Protein AF-A0A949YDV2-F1 (afdb_monomer_lite)

Foldseek 3Di:
DDDDDPPVPPPPPPPDDDDDDDDDDDDPVVVVVVVVVVVVVVVVVVVVLVVPPDVPPDDQFAWDQQVLVLVVLVVADCNPPQWAKEKAAQCQPVVLDHDAFFQRIWMWIGGHSITGIFGWDQHFHLQCQQVPPDPQAFWGFDFFKFKWFFDDDPNHHTWTWGDAWTKTFGHHNVRDGDDIDTGHDGAIEAAAAADGGSHPVGSRHIYTYDNPGGVDPNRCSRPVVSVVSCVVVVHGIHIYGYDRNVVSDDPPDPPPDD

Secondary structure (DSSP, 8-state):
--PPPTTTTSSSSSS------------HHHHHHHHHHHHHHHHHHHHHHHT---TTS--SSEEE--HHHHHHTTTSTTTT-SEEEEEEETTTSGGG---TTB--EEEEEEETTEEEEEEEESSPPHHHHHS-SSTT-EEEEPSEEEEEEEEEETTTEEEEEE-SPEEEEEE-TTS-EEEEEEE-----EEE--SSSB-GGG-SS-EEE--TT-TT-HHHHHHHHHHHHHHHHTT---EEEEEEEGGGTS-SS-SSS--

Radius of gyration: 21.0 Å; chains: 1; bounding box: 66×51×53 Å

Sequence (258 aa):
MNAKTLNDIRISLIYSFGSALLQLIAPQQKLKTFLDQKTETAMSIFEDWFRLIDPALPGPGMKVDSTIYLSLWSGQRGEKEHVKCIGIRGELAPDHVPILGIYDDVLILMIGDVCTEWKGSTNPGKLYIDHPTNPKGCAQLIEGVHMFKPGIHGGQFPAFVQAEDFPVNRLNEKGQTISHEVGQFGIHLHSGGPGEDVNQYSAGCQIVWSPEGYFGATWHRFFDPASKAMQDNNQSILPYMLVDATNLLPSQALRMEQ

Structure (mmCIF, N/CA/C/O backbone):
data_AF-A0A949YDV2-F1
#
_entry.id   AF-A0A949YDV2-F1
#
loop_
_atom_site.group_PDB
_atom_site.id
_atom_site.type_symbol
_atom_site.label_atom_id
_atom_site.label_alt_id
_atom_site.label_comp_id
_atom_site.label_asym_id
_atom_site.label_entity_id
_atom_site.label_seq_id
_atom_site.pdbx_PDB_ins_code
_atom_site.Cartn_x
_atom_site.Cartn_y
_atom_site.Cartn_z
_atom_site.occupancy
_atom_site.B_iso_or_equiv
_atom_site.auth_seq_id
_atom_site.auth_comp_id
_atom_site.auth_asym_id
_atom_site.auth_atom_id
_atom_site.pdbx_PDB_model_num
ATOM 1 N N . MET A 1 1 ? -4.180 -34.484 -32.462 1.00 38.34 1 MET A N 1
ATOM 2 C CA . MET A 1 1 ? -4.435 -34.338 -31.014 1.00 38.34 1 MET A CA 1
ATOM 3 C C . MET A 1 1 ? -3.480 -33.295 -30.468 1.00 38.34 1 MET A C 1
ATOM 5 O O . MET A 1 1 ? -2.283 -33.523 -30.525 1.00 38.34 1 MET A O 1
ATOM 9 N N . ASN A 1 2 ? -3.997 -32.147 -30.035 1.00 29.98 2 ASN A N 1
ATOM 10 C CA . ASN A 1 2 ? -3.565 -31.457 -28.817 1.00 29.98 2 ASN A CA 1
ATOM 11 C C . ASN A 1 2 ? -4.516 -30.282 -28.573 1.00 29.98 2 ASN A C 1
ATOM 13 O O . ASN A 1 2 ? -4.726 -29.448 -29.453 1.00 29.98 2 ASN A O 1
ATOM 17 N N . ALA A 1 3 ? -5.156 -30.303 -27.407 1.00 31.80 3 ALA A N 1
ATOM 18 C CA . ALA A 1 3 ? -6.178 -29.362 -26.987 1.00 31.80 3 ALA A CA 1
ATOM 19 C C . ALA A 1 3 ? -5.533 -28.032 -26.577 1.00 31.80 3 ALA A C 1
ATOM 21 O O . ALA A 1 3 ? -4.723 -27.995 -25.656 1.00 31.80 3 ALA A O 1
ATOM 22 N N . LYS A 1 4 ? -5.916 -26.942 -27.248 1.00 35.94 4 LYS A N 1
ATOM 23 C CA . LYS A 1 4 ? -5.806 -25.592 -26.689 1.00 35.94 4 LYS A CA 1
ATOM 24 C C . LYS A 1 4 ? -7.060 -25.341 -25.855 1.00 35.94 4 LYS A C 1
ATOM 26 O O . LYS A 1 4 ? -8.176 -25.557 -26.324 1.00 35.94 4 LYS A O 1
ATOM 31 N N . THR A 1 5 ? -6.860 -24.976 -24.600 1.00 40.16 5 THR A N 1
ATOM 32 C CA . THR A 1 5 ? -7.888 -24.783 -23.576 1.00 40.16 5 THR A CA 1
ATOM 33 C C . THR A 1 5 ? -8.749 -23.545 -23.846 1.00 40.16 5 THR A C 1
ATOM 35 O O . THR A 1 5 ? -8.250 -22.492 -24.225 1.00 40.16 5 THR A O 1
ATOM 38 N N . LEU A 1 6 ? -10.055 -23.677 -23.600 1.00 36.53 6 LEU A N 1
ATOM 39 C CA . LEU A 1 6 ? -11.153 -22.720 -23.836 1.00 36.53 6 LEU A CA 1
ATOM 40 C C . LEU A 1 6 ? -11.043 -21.336 -23.151 1.00 36.53 6 LEU A C 1
ATOM 42 O O . LEU A 1 6 ? -11.947 -20.516 -23.314 1.00 36.53 6 LEU A O 1
ATOM 46 N N . ASN A 1 7 ? -9.961 -21.042 -22.426 1.00 37.81 7 ASN A N 1
ATOM 47 C CA . ASN A 1 7 ? -9.761 -19.745 -21.769 1.00 37.81 7 ASN A CA 1
ATOM 48 C C . ASN A 1 7 ? -9.206 -18.655 -22.701 1.00 37.81 7 ASN A C 1
ATOM 50 O O . ASN A 1 7 ? -9.464 -17.478 -22.462 1.00 37.81 7 ASN A O 1
ATOM 54 N N . ASP A 1 8 ? -8.562 -19.019 -23.813 1.00 39.56 8 ASP A N 1
ATOM 55 C CA . ASP A 1 8 ? -7.929 -18.040 -24.715 1.00 39.56 8 ASP A CA 1
ATOM 56 C C . ASP A 1 8 ? -8.923 -17.301 -25.634 1.00 39.56 8 ASP A C 1
ATOM 58 O O . ASP A 1 8 ? -8.561 -16.345 -26.315 1.00 39.56 8 ASP A O 1
ATOM 62 N N . ILE A 1 9 ? -10.200 -17.702 -25.653 1.00 37.91 9 ILE A N 1
ATOM 63 C CA . ILE A 1 9 ? -11.220 -17.134 -26.557 1.00 37.91 9 ILE A CA 1
ATOM 64 C C . ILE A 1 9 ? -12.057 -16.029 -25.877 1.00 37.91 9 ILE A C 1
ATOM 66 O O . ILE A 1 9 ? -12.758 -15.277 -26.552 1.00 37.91 9 ILE A O 1
ATOM 70 N N . ARG A 1 10 ? -11.965 -15.847 -24.551 1.00 36.56 10 ARG A N 1
ATOM 71 C CA . ARG A 1 10 ? -12.808 -14.872 -23.826 1.00 36.56 10 ARG A CA 1
ATOM 72 C C . ARG A 1 10 ? -12.230 -13.461 -23.692 1.00 36.56 10 ARG A C 1
ATOM 74 O O . ARG A 1 10 ? -12.988 -12.549 -23.383 1.00 36.56 10 ARG A O 1
ATOM 81 N N . ILE A 1 11 ? -10.947 -13.245 -23.977 1.00 35.69 11 ILE A N 1
ATOM 82 C CA . ILE A 1 11 ? -10.308 -11.926 -23.791 1.00 35.69 11 ILE A CA 1
ATOM 83 C C . ILE A 1 11 ? -10.413 -11.024 -25.042 1.00 35.69 11 ILE A C 1
ATOM 85 O O . ILE A 1 11 ? -10.251 -9.812 -24.950 1.00 35.69 11 ILE A O 1
ATOM 89 N N . SER A 1 12 ? -10.811 -11.551 -26.205 1.00 31.36 12 SER A N 1
ATOM 90 C CA . SER A 1 12 ? -10.855 -10.766 -27.454 1.00 31.36 12 SER A CA 1
ATOM 91 C C . SER A 1 12 ? -12.197 -10.074 -27.769 1.00 31.36 12 SER A C 1
ATOM 93 O O . SER A 1 12 ? -12.297 -9.418 -28.804 1.00 31.36 12 SER A O 1
ATOM 95 N N . LEU A 1 13 ? -13.240 -10.198 -26.937 1.00 28.25 13 LEU A N 1
ATOM 96 C CA . LEU A 1 13 ? -14.608 -9.767 -27.298 1.00 28.25 13 LEU A CA 1
ATOM 97 C C . LEU A 1 13 ? -15.172 -8.572 -26.504 1.00 28.25 13 LEU A C 1
ATOM 99 O O . LEU A 1 13 ? -16.308 -8.182 -26.748 1.00 28.25 13 LEU A O 1
ATOM 103 N N . ILE A 1 14 ? -14.398 -7.946 -25.609 1.00 34.91 14 ILE A N 1
ATOM 104 C CA . ILE A 1 14 ? -14.878 -6.833 -24.753 1.00 34.91 14 ILE A CA 1
ATOM 105 C C . ILE A 1 14 ? -14.412 -5.442 -25.255 1.00 34.91 14 ILE A C 1
ATOM 107 O O . ILE A 1 14 ? -14.669 -4.425 -24.623 1.00 34.91 14 ILE A O 1
ATOM 111 N N . TYR A 1 15 ? -13.803 -5.346 -26.444 1.00 31.25 15 TYR A N 1
ATOM 112 C CA . TYR A 1 15 ? -13.340 -4.064 -27.013 1.00 31.25 15 TYR A CA 1
ATOM 113 C C . TYR A 1 15 ? -14.257 -3.417 -28.064 1.00 31.25 15 TYR A C 1
ATOM 115 O O . TYR A 1 15 ? -13.841 -2.488 -28.753 1.00 31.25 15 TYR A O 1
ATOM 123 N N . SER A 1 16 ? -15.524 -3.818 -28.182 1.00 34.75 16 SER A N 1
ATOM 124 C CA . SER A 1 16 ? -16.458 -3.081 -29.044 1.00 34.75 16 SER A CA 1
ATOM 125 C C . SER A 1 16 ? -17.875 -3.055 -28.491 1.00 34.75 16 SER A C 1
ATOM 127 O O . SER A 1 16 ? -18.373 -4.090 -28.061 1.00 34.75 16 SER A O 1
ATOM 129 N N . PHE A 1 17 ? -18.512 -1.889 -28.639 1.00 29.20 17 PHE A N 1
ATOM 130 C CA . PHE A 1 17 ? -19.899 -1.525 -28.316 1.00 29.20 17 PHE A CA 1
ATOM 131 C C . PHE A 1 17 ? -20.142 -1.133 -26.846 1.00 29.20 17 PHE A C 1
ATOM 133 O O . PHE A 1 17 ? -19.984 -1.930 -25.939 1.00 29.20 17 PHE A O 1
ATOM 140 N N . GLY A 1 18 ? -20.572 0.085 -26.523 1.00 25.50 18 GLY A N 1
ATOM 141 C CA . GLY A 1 18 ? -20.963 1.188 -27.385 1.00 25.50 18 GLY A CA 1
ATOM 142 C C . GLY A 1 18 ? -21.477 2.357 -26.553 1.00 25.50 18 GLY A C 1
ATOM 143 O O . GLY A 1 18 ? -22.262 2.192 -25.623 1.00 25.50 18 GLY A O 1
ATOM 144 N N . SER A 1 19 ? -21.050 3.554 -26.931 1.00 37.06 19 SER A N 1
ATOM 145 C CA . SER A 1 19 ? -21.863 4.750 -26.800 1.00 37.06 19 SER A CA 1
ATOM 146 C C . SER A 1 19 ? -23.052 4.628 -27.759 1.00 37.06 19 SER A C 1
ATOM 148 O O . SER A 1 19 ? -22.844 4.502 -28.960 1.00 37.06 19 SER A O 1
ATOM 150 N N . ALA A 1 20 ? -24.287 4.659 -27.250 1.00 29.62 20 ALA A N 1
ATOM 151 C CA . ALA A 1 20 ? -25.423 5.306 -27.914 1.00 29.62 20 ALA A CA 1
ATOM 152 C C . ALA A 1 20 ? -26.732 5.170 -27.117 1.00 29.62 20 ALA A C 1
ATOM 154 O O . ALA A 1 20 ? -27.173 4.080 -26.775 1.00 29.62 20 ALA A O 1
ATOM 155 N N . LEU A 1 21 ? -27.374 6.331 -26.994 1.00 28.42 21 LEU A N 1
ATOM 156 C CA . LEU A 1 21 ? -28.812 6.592 -26.960 1.00 28.42 21 LEU A CA 1
ATOM 157 C C . LEU A 1 21 ? -29.635 6.342 -25.685 1.00 28.42 21 LEU A C 1
ATOM 159 O O . LEU A 1 21 ? -30.083 5.251 -25.349 1.00 28.42 21 LEU A O 1
ATOM 163 N N . LEU A 1 22 ? -29.950 7.491 -25.084 1.00 31.58 22 LEU A N 1
ATOM 164 C CA . LEU A 1 22 ? -31.167 7.808 -24.351 1.00 31.58 22 LEU A CA 1
ATOM 165 C C . LEU A 1 22 ? -32.438 7.612 -25.212 1.00 31.58 22 LEU A C 1
ATOM 167 O O . LEU A 1 22 ? -32.406 7.817 -26.422 1.00 31.58 22 LEU A O 1
ATOM 171 N N . GLN A 1 23 ? -33.557 7.428 -24.498 1.00 31.33 23 GLN A N 1
ATOM 172 C CA . GLN A 1 23 ? -34.978 7.449 -24.897 1.00 31.33 23 GLN A CA 1
ATOM 173 C C . GLN A 1 23 ? -35.609 6.104 -25.287 1.00 31.33 23 GLN A C 1
ATOM 175 O O . GLN A 1 23 ? -35.518 5.668 -26.424 1.00 31.33 23 GLN A O 1
ATOM 180 N N . LEU A 1 24 ? -36.387 5.521 -24.364 1.00 28.50 24 LEU A N 1
ATOM 181 C CA . LEU A 1 24 ? -37.849 5.434 -24.500 1.00 28.50 24 LEU A CA 1
ATOM 182 C C . LEU A 1 24 ? -38.503 4.960 -23.187 1.00 28.50 24 LEU A C 1
ATOM 184 O O . LEU A 1 24 ? -37.923 4.234 -22.386 1.00 28.50 24 LEU A O 1
ATOM 188 N N . ILE A 1 25 ? -39.707 5.475 -22.961 1.00 40.44 25 ILE A N 1
ATOM 189 C CA . ILE A 1 25 ? -40.487 5.482 -21.719 1.00 40.44 25 ILE A CA 1
ATOM 190 C C . ILE A 1 25 ? -40.874 4.052 -21.299 1.00 40.44 25 ILE A C 1
ATOM 192 O O . ILE A 1 25 ? -41.522 3.343 -22.065 1.00 40.44 25 ILE A O 1
ATOM 196 N N . ALA A 1 26 ? -40.552 3.651 -20.063 1.00 30.75 26 ALA A N 1
ATOM 197 C CA . ALA A 1 26 ? -41.078 2.437 -19.432 1.00 30.75 26 ALA A CA 1
ATOM 198 C C . ALA A 1 26 ? -41.700 2.767 -18.055 1.00 30.75 26 ALA A C 1
ATOM 200 O O . ALA A 1 26 ? -41.190 3.650 -17.360 1.00 30.75 26 ALA A O 1
ATOM 201 N N . PRO A 1 27 ? -42.802 2.109 -17.636 1.00 34.34 27 PRO A N 1
ATOM 202 C CA . PRO A 1 27 ? -43.608 2.548 -16.496 1.00 34.34 27 PRO A CA 1
ATOM 203 C C . PRO A 1 27 ? -42.881 2.321 -15.164 1.00 34.34 27 PRO A C 1
ATOM 205 O O . PRO A 1 27 ? -42.288 1.261 -14.951 1.00 34.34 27 PRO A O 1
ATOM 208 N N . GLN A 1 28 ? -42.996 3.283 -14.240 1.00 38.25 28 GLN A N 1
ATOM 209 C CA . GLN A 1 28 ? -42.296 3.323 -12.942 1.00 38.25 28 GLN A CA 1
ATOM 210 C C . GLN A 1 28 ? -42.470 2.077 -12.048 1.00 38.25 28 GLN A C 1
ATOM 212 O O . GLN A 1 28 ? -41.678 1.872 -11.132 1.00 38.25 28 GLN A O 1
ATOM 217 N N . GLN A 1 29 ? -43.437 1.198 -12.320 1.00 36.84 29 GLN A N 1
ATOM 218 C CA . GLN A 1 29 ? -43.623 -0.044 -11.562 1.00 36.84 29 GLN A CA 1
ATOM 219 C C . GLN A 1 29 ? -42.606 -1.146 -11.901 1.00 36.84 29 GLN A C 1
ATOM 221 O O . GLN A 1 29 ? -42.257 -1.909 -11.008 1.00 36.84 29 GLN A O 1
ATOM 226 N N . LYS A 1 30 ? -42.059 -1.202 -13.128 1.00 31.59 30 LYS A N 1
ATOM 227 C CA . LYS A 1 30 ? -40.995 -2.173 -13.478 1.00 31.59 30 LYS A CA 1
ATOM 228 C C . LYS A 1 30 ? -39.613 -1.757 -12.974 1.00 31.59 30 LYS A C 1
ATOM 230 O O . LYS A 1 30 ? -38.747 -2.608 -12.812 1.00 31.59 30 LYS A O 1
ATOM 235 N N . LEU A 1 31 ? -39.409 -0.465 -12.706 1.00 30.31 31 LEU A N 1
ATOM 236 C CA . LEU A 1 31 ? -38.134 0.047 -12.205 1.00 30.31 31 LEU A CA 1
ATOM 237 C C . LEU A 1 31 ? -37.899 -0.375 -10.748 1.00 30.31 31 LEU A C 1
ATOM 239 O O . LEU A 1 31 ? -36.779 -0.718 -10.392 1.00 30.31 31 LEU A O 1
ATOM 243 N N . LYS A 1 32 ? -38.957 -0.426 -9.927 1.00 33.94 32 LYS A N 1
ATOM 244 C CA . LYS A 1 32 ? -38.856 -0.808 -8.512 1.00 33.94 32 LYS A CA 1
ATOM 245 C C . LYS A 1 32 ? -38.531 -2.295 -8.335 1.00 33.94 32 LYS A C 1
ATOM 247 O O . LYS A 1 32 ? -37.605 -2.624 -7.613 1.00 33.94 32 LYS A O 1
ATOM 252 N N . THR A 1 33 ? -39.183 -3.178 -9.094 1.00 37.03 33 THR A N 1
ATOM 253 C CA . THR A 1 33 ? -38.904 -4.628 -9.063 1.00 37.03 33 THR A CA 1
ATOM 254 C C . THR A 1 33 ? -37.510 -4.971 -9.597 1.00 37.03 33 THR A C 1
ATOM 256 O O . THR A 1 33 ? -36.883 -5.906 -9.114 1.00 37.03 33 THR A O 1
ATOM 259 N N . PHE A 1 34 ? -37.004 -4.205 -10.572 1.00 31.89 34 PHE A N 1
ATOM 260 C CA . PHE A 1 34 ? -35.662 -4.396 -11.134 1.00 31.89 34 PHE A CA 1
ATOM 261 C C . PHE A 1 34 ? -34.550 -3.822 -10.235 1.00 31.89 34 PHE A C 1
ATOM 263 O O . PHE A 1 34 ? -33.431 -4.332 -10.250 1.00 31.89 34 PHE A O 1
ATOM 270 N N . LEU A 1 35 ? -34.843 -2.779 -9.445 1.00 34.19 35 LEU A N 1
ATOM 271 C CA . LEU A 1 35 ? -33.946 -2.280 -8.397 1.00 34.19 35 LEU A CA 1
ATOM 272 C C . LEU A 1 35 ? -33.929 -3.208 -7.174 1.00 34.19 35 LEU A C 1
ATOM 274 O O . LEU A 1 35 ? -32.839 -3.536 -6.717 1.00 34.19 35 LEU A O 1
ATOM 278 N N . ASP A 1 36 ? -35.089 -3.696 -6.726 1.00 39.25 36 ASP A N 1
ATOM 279 C CA . ASP A 1 36 ? -35.196 -4.619 -5.585 1.00 39.25 36 ASP A CA 1
ATOM 280 C C . ASP A 1 36 ? -34.507 -5.966 -5.887 1.00 39.25 36 ASP A C 1
ATOM 282 O O . ASP A 1 36 ? -33.739 -6.473 -5.068 1.00 39.25 36 ASP A O 1
ATOM 286 N N . GLN A 1 37 ? -34.655 -6.496 -7.112 1.00 36.66 37 GLN A N 1
ATOM 287 C CA . GLN A 1 37 ? -33.918 -7.692 -7.542 1.00 36.66 37 GLN A CA 1
ATOM 288 C C . GLN A 1 37 ? -32.402 -7.475 -7.612 1.00 36.66 37 GLN A C 1
ATOM 290 O O . GLN A 1 37 ? -31.658 -8.410 -7.322 1.00 36.66 37 GLN A O 1
ATOM 295 N N . LYS A 1 38 ? -31.927 -6.270 -7.972 1.00 36.78 38 LYS A N 1
ATOM 296 C CA . LYS A 1 38 ? -30.490 -5.937 -7.992 1.00 36.78 38 LYS A CA 1
ATOM 297 C C . LYS A 1 38 ? -29.902 -5.783 -6.592 1.00 36.78 38 LYS A C 1
ATOM 299 O O . LYS A 1 38 ? -28.742 -6.133 -6.397 1.00 36.78 38 LYS A O 1
ATOM 304 N N . THR A 1 39 ? -30.670 -5.283 -5.627 1.00 40.22 39 THR A N 1
ATOM 305 C CA . THR A 1 39 ? -30.226 -5.195 -4.229 1.00 40.22 39 THR A CA 1
ATOM 306 C C . THR A 1 39 ? -30.213 -6.561 -3.552 1.00 40.22 39 THR A C 1
ATOM 308 O O . THR A 1 39 ? -29.272 -6.846 -2.819 1.00 40.22 39 THR A O 1
ATOM 311 N N . GLU A 1 40 ? -31.170 -7.443 -3.860 1.00 35.56 40 GLU A N 1
ATOM 312 C CA . GLU A 1 40 ? -31.156 -8.825 -3.362 1.00 35.56 40 GLU A CA 1
ATOM 313 C C . GLU A 1 40 ? -30.032 -9.660 -3.990 1.00 35.56 40 GLU A C 1
ATOM 315 O O . GLU A 1 40 ? -29.382 -10.409 -3.271 1.00 35.56 40 GLU A O 1
ATOM 320 N N . THR A 1 41 ? -29.713 -9.485 -5.282 1.00 44.75 41 THR A N 1
ATOM 321 C CA . THR A 1 41 ? -28.534 -10.151 -5.877 1.00 44.75 41 THR A CA 1
ATOM 322 C C . THR A 1 41 ? -27.219 -9.567 -5.379 1.00 44.75 41 THR A C 1
ATOM 324 O O . THR A 1 41 ? -26.293 -10.327 -5.142 1.00 44.75 41 THR A O 1
ATOM 327 N N . ALA A 1 42 ? -27.103 -8.252 -5.175 1.00 40.59 42 ALA A N 1
ATOM 328 C CA . ALA A 1 42 ? -25.884 -7.674 -4.608 1.00 40.59 42 ALA A CA 1
ATOM 329 C C . ALA A 1 42 ? -25.646 -8.154 -3.166 1.00 40.59 42 ALA A C 1
ATOM 331 O O . ALA A 1 42 ? -24.523 -8.516 -2.830 1.00 40.59 42 ALA A O 1
ATOM 332 N N . MET A 1 43 ? -26.699 -8.229 -2.345 1.00 35.03 43 MET A N 1
ATOM 333 C CA . MET A 1 43 ? -26.618 -8.741 -0.974 1.00 35.03 43 MET A CA 1
ATOM 334 C C . MET A 1 43 ? -26.428 -10.262 -0.916 1.00 35.03 43 MET A C 1
ATOM 336 O O . MET A 1 43 ? -25.674 -10.725 -0.069 1.00 35.03 43 MET A O 1
ATOM 340 N N . SER A 1 44 ? -27.028 -11.047 -1.822 1.00 37.50 44 SER A N 1
ATOM 341 C CA . SER A 1 44 ? -26.802 -12.501 -1.866 1.00 37.50 44 SER A CA 1
ATOM 342 C C . SER A 1 44 ? -25.425 -12.855 -2.426 1.00 37.50 44 SER A C 1
ATOM 344 O O . SER A 1 44 ? -24.820 -13.807 -1.959 1.00 37.50 44 SER A O 1
ATOM 346 N N . ILE A 1 45 ? -24.886 -12.068 -3.366 1.00 44.22 45 ILE A N 1
ATOM 347 C CA . ILE A 1 45 ? -23.485 -12.180 -3.792 1.00 44.22 45 ILE A CA 1
ATOM 348 C C . ILE A 1 45 ? -22.570 -11.836 -2.608 1.00 44.22 45 ILE A C 1
ATOM 350 O O . ILE A 1 45 ? -21.605 -12.550 -2.374 1.00 44.22 45 ILE A O 1
ATOM 354 N N . PHE A 1 46 ? -22.893 -10.819 -1.802 1.00 39.19 46 PHE A N 1
ATOM 355 C CA . PHE A 1 46 ? -22.141 -10.520 -0.577 1.00 39.19 46 PHE A CA 1
ATOM 356 C C . PHE A 1 46 ? -22.225 -11.643 0.478 1.00 39.19 46 PHE A C 1
ATOM 358 O O . PHE A 1 46 ? -21.206 -11.986 1.072 1.00 39.19 46 PHE A O 1
ATOM 365 N N . GLU A 1 47 ? -23.393 -12.256 0.703 1.00 36.16 47 GLU A N 1
ATOM 366 C CA . GLU A 1 47 ? -23.544 -13.349 1.681 1.00 36.16 47 GLU A CA 1
ATOM 367 C C . GLU A 1 47 ? -22.983 -14.699 1.202 1.00 36.16 47 GLU A C 1
ATOM 369 O O . GLU A 1 47 ? -22.430 -15.451 2.008 1.00 36.16 47 GLU A O 1
ATOM 374 N N . ASP A 1 48 ? -23.059 -15.008 -0.095 1.00 37.69 48 ASP A N 1
ATOM 375 C CA . ASP A 1 48 ? -22.486 -16.236 -0.658 1.00 37.69 48 ASP A CA 1
ATOM 376 C C . ASP A 1 48 ? -20.948 -16.181 -0.712 1.00 37.69 48 ASP A C 1
ATOM 378 O O . ASP A 1 48 ? -20.291 -17.215 -0.569 1.00 37.69 48 ASP A O 1
ATOM 382 N N . TRP A 1 49 ? -20.349 -14.985 -0.806 1.00 40.69 49 TRP A N 1
ATOM 383 C CA . TRP A 1 49 ? -18.896 -14.797 -0.673 1.00 40.69 49 TRP A CA 1
ATOM 384 C C . TRP A 1 49 ? -18.376 -15.108 0.739 1.00 40.69 49 TRP A C 1
ATOM 386 O O . TRP A 1 49 ? -17.282 -15.654 0.879 1.00 40.69 49 TRP A O 1
ATOM 396 N N . PHE A 1 50 ? -19.170 -14.870 1.790 1.00 40.56 50 PHE A N 1
ATOM 397 C CA . PHE A 1 50 ? -18.810 -15.276 3.157 1.00 40.56 50 PHE A CA 1
ATOM 398 C C . PHE A 1 50 ? -18.854 -16.798 3.372 1.00 40.56 50 PHE A C 1
ATOM 400 O O . PHE A 1 50 ? -18.244 -17.301 4.318 1.00 40.56 50 PHE A O 1
ATOM 407 N N . ARG A 1 51 ? -19.547 -17.554 2.508 1.00 34.78 51 ARG A N 1
ATOM 408 C CA . ARG A 1 51 ? -19.707 -19.015 2.634 1.00 34.78 51 ARG A CA 1
ATOM 409 C C . ARG A 1 51 ? -18.630 -19.833 1.918 1.00 34.78 51 ARG A C 1
ATOM 411 O O . ARG A 1 51 ? -18.573 -21.043 2.123 1.00 34.78 51 ARG A O 1
ATOM 418 N N . LEU A 1 52 ? -17.754 -19.198 1.138 1.00 37.06 52 LEU A N 1
ATOM 419 C CA . LEU A 1 52 ? -16.650 -19.846 0.412 1.00 37.06 52 LEU A CA 1
ATOM 420 C C . LEU A 1 52 ? -15.277 -19.561 1.046 1.00 37.06 52 LEU A C 1
ATOM 422 O O . LEU A 1 52 ? -14.282 -19.353 0.353 1.00 37.06 52 LEU A O 1
ATOM 426 N N . ILE A 1 53 ? -15.207 -19.570 2.378 1.00 41.88 53 ILE A N 1
ATOM 427 C CA . ILE A 1 53 ? -13.930 -19.591 3.099 1.00 41.88 53 ILE A CA 1
ATOM 428 C C . ILE A 1 53 ? -13.417 -21.034 3.076 1.00 41.88 53 ILE A C 1
ATOM 430 O O . ILE A 1 53 ? -13.772 -21.845 3.929 1.00 41.88 53 ILE A O 1
ATOM 434 N N . ASP A 1 54 ? -12.606 -21.360 2.070 1.00 37.47 54 ASP A N 1
ATOM 435 C CA . ASP A 1 54 ? -11.773 -22.561 2.088 1.00 37.47 54 ASP A CA 1
ATOM 436 C C . ASP A 1 54 ? -10.695 -22.394 3.183 1.00 37.47 54 ASP A C 1
ATOM 438 O O . ASP A 1 54 ? -9.868 -21.479 3.086 1.00 37.47 54 ASP A O 1
ATOM 442 N N . PRO A 1 55 ? -10.681 -23.235 4.235 1.00 38.44 55 PRO A N 1
ATOM 443 C CA . PRO A 1 55 ? -9.680 -23.170 5.299 1.00 38.44 55 PRO A CA 1
ATOM 444 C C . PRO A 1 55 ? -8.250 -23.511 4.835 1.00 38.44 55 PRO A C 1
ATOM 446 O O . PRO A 1 55 ? -7.327 -23.397 5.640 1.00 38.44 55 PRO A O 1
ATOM 449 N N . ALA A 1 56 ? -8.045 -23.924 3.576 1.00 34.38 56 ALA A N 1
ATOM 450 C CA . ALA A 1 56 ? -6.732 -24.239 3.009 1.00 34.38 56 ALA A CA 1
ATOM 451 C C . ALA A 1 56 ? -6.021 -23.055 2.318 1.00 34.38 56 ALA A C 1
ATOM 453 O O . ALA A 1 56 ? -4.867 -23.195 1.907 1.00 34.38 56 ALA A O 1
ATOM 454 N N . LEU A 1 57 ? -6.665 -21.891 2.189 1.00 44.22 57 LEU A N 1
ATOM 455 C CA . LEU A 1 57 ? -5.996 -20.677 1.710 1.00 44.22 57 LEU A CA 1
ATOM 456 C C . LEU A 1 57 ? -5.105 -20.101 2.827 1.00 44.22 57 LEU A C 1
ATOM 458 O O . LEU A 1 57 ? -5.501 -20.181 3.994 1.00 44.22 57 LEU A O 1
ATOM 462 N N . PRO A 1 58 ? -3.924 -19.516 2.518 1.00 41.94 58 PRO A N 1
ATOM 463 C CA . PRO A 1 58 ? -3.083 -18.882 3.535 1.00 41.94 58 PRO A CA 1
ATOM 464 C C . PRO A 1 58 ? -3.963 -17.931 4.339 1.00 41.94 58 PRO A C 1
ATOM 466 O O . PRO A 1 58 ? -4.707 -17.158 3.737 1.00 41.94 58 PRO A O 1
ATOM 469 N N . GLY A 1 59 ? -3.967 -18.098 5.664 1.00 46.81 59 GLY A N 1
ATOM 470 C CA . GLY A 1 59 ? -4.963 -17.534 6.574 1.00 46.81 59 GLY A CA 1
ATOM 471 C C . GLY A 1 59 ? -5.101 -16.004 6.515 1.00 46.81 59 GLY A C 1
ATOM 472 O O . GLY A 1 59 ? -4.419 -15.333 5.741 1.00 46.81 59 GLY A O 1
ATOM 473 N N . PRO A 1 60 ? -6.014 -15.411 7.308 1.00 55.34 60 PRO A N 1
ATOM 474 C CA . PRO A 1 60 ? -6.046 -13.956 7.479 1.00 55.34 60 PRO A CA 1
ATOM 475 C C . PRO A 1 60 ? -4.647 -13.447 7.856 1.00 55.34 60 PRO A C 1
ATOM 477 O O . PRO A 1 60 ? -3.900 -14.186 8.502 1.00 55.34 60 PRO A O 1
ATOM 480 N N . GLY A 1 61 ? -4.312 -12.219 7.438 1.00 66.62 61 GLY A N 1
ATOM 481 C CA . GLY A 1 61 ? -3.020 -11.586 7.702 1.00 66.62 61 GLY A CA 1
ATOM 482 C C . GLY A 1 61 ? -2.519 -11.893 9.107 1.00 66.62 61 GLY A C 1
ATOM 483 O O . GLY A 1 61 ? -3.294 -11.892 10.071 1.00 66.62 61 GLY A O 1
ATOM 484 N N . MET A 1 62 ? -1.240 -12.249 9.204 1.00 81.56 62 MET A N 1
ATOM 485 C CA . MET A 1 62 ? -0.685 -12.816 10.426 1.00 81.56 62 MET A CA 1
ATOM 486 C C . MET A 1 62 ? -0.839 -11.799 11.551 1.00 81.56 62 MET A C 1
ATOM 488 O O . MET A 1 62 ? -0.450 -10.644 11.402 1.00 81.56 62 MET A O 1
ATOM 492 N N . LYS A 1 63 ? -1.445 -12.196 12.673 1.00 86.50 63 LYS A N 1
ATOM 493 C CA . LYS A 1 63 ? -1.483 -11.315 13.841 1.00 86.50 63 LYS A CA 1
ATOM 494 C C . LYS A 1 63 ? -0.059 -11.107 14.338 1.00 86.50 63 LYS A C 1
ATOM 496 O O . LYS A 1 63 ? 0.660 -12.083 14.542 1.00 86.50 63 LYS A O 1
ATOM 501 N N . VAL A 1 64 ? 0.305 -9.855 14.566 1.00 86.62 64 VAL A N 1
ATOM 502 C CA . VAL A 1 64 ? 1.642 -9.452 15.015 1.00 86.62 64 VAL A CA 1
ATOM 503 C C . VAL A 1 64 ? 1.547 -8.612 16.283 1.00 86.62 64 VAL A C 1
ATOM 505 O O . VAL A 1 64 ? 0.489 -8.056 16.589 1.00 86.62 64 VAL A O 1
ATOM 508 N N . ASP A 1 65 ? 2.647 -8.539 17.033 1.00 86.00 65 ASP A N 1
ATOM 509 C CA . ASP A 1 65 ? 2.750 -7.663 18.201 1.00 86.00 65 ASP A CA 1
ATOM 510 C C . ASP A 1 65 ? 2.525 -6.206 17.773 1.00 86.00 65 ASP A C 1
ATOM 512 O O . ASP A 1 65 ? 3.182 -5.697 16.863 1.00 86.00 65 ASP A O 1
ATOM 516 N N . SER A 1 66 ? 1.561 -5.540 18.405 1.00 85.69 66 SER A N 1
ATOM 517 C CA . SER A 1 66 ? 1.150 -4.195 18.019 1.00 85.69 66 SER A CA 1
ATOM 518 C C . SER A 1 66 ? 2.015 -3.089 18.621 1.00 85.69 66 SER A C 1
ATOM 520 O O . SER A 1 66 ? 1.910 -1.951 18.170 1.00 85.69 66 SER A O 1
ATOM 522 N N . THR A 1 67 ? 2.899 -3.387 19.580 1.00 85.81 67 THR A N 1
ATOM 523 C CA . THR A 1 67 ? 3.642 -2.392 20.373 1.00 85.81 67 THR A CA 1
ATOM 524 C C . THR A 1 67 ? 4.463 -1.451 19.496 1.00 85.81 67 THR A C 1
ATOM 526 O O . THR A 1 67 ? 4.341 -0.229 19.608 1.00 85.81 67 THR A O 1
ATOM 529 N N . ILE A 1 68 ? 5.270 -2.007 18.586 1.00 85.06 68 ILE A N 1
ATOM 530 C CA . ILE A 1 68 ? 6.132 -1.213 17.699 1.00 85.06 68 ILE A CA 1
ATOM 531 C C . ILE A 1 68 ? 5.263 -0.369 16.759 1.00 85.06 68 ILE A C 1
ATOM 533 O O . ILE A 1 68 ? 5.442 0.845 16.675 1.00 85.06 68 ILE A O 1
ATOM 537 N N . TYR A 1 69 ? 4.260 -0.969 16.120 1.00 89.25 69 TYR A N 1
ATOM 538 C CA . TYR A 1 69 ? 3.414 -0.274 15.147 1.00 89.25 69 TYR A CA 1
ATOM 539 C C . TYR A 1 69 ? 2.541 0.819 15.772 1.00 89.25 69 TYR A C 1
ATOM 541 O O . TYR A 1 69 ? 2.390 1.889 15.189 1.00 89.25 69 TYR A O 1
ATOM 549 N N . LEU A 1 70 ? 2.006 0.597 16.975 1.00 88.19 70 LEU A N 1
ATOM 550 C CA . LEU A 1 70 ? 1.275 1.618 17.730 1.00 88.19 70 LEU A CA 1
ATOM 551 C C . LEU A 1 70 ? 2.183 2.800 18.080 1.00 88.19 70 LEU A C 1
ATOM 553 O O . LEU A 1 70 ? 1.756 3.946 17.949 1.00 88.19 70 LEU A O 1
ATOM 557 N N . SER A 1 71 ? 3.440 2.538 18.455 1.00 90.69 71 SER A N 1
ATOM 558 C CA . SER A 1 71 ? 4.394 3.601 18.789 1.00 90.69 71 SER A CA 1
ATOM 559 C C . SER A 1 71 ? 4.771 4.478 17.592 1.00 90.69 71 SER A C 1
ATOM 561 O O . SER A 1 71 ? 4.935 5.685 17.766 1.00 90.69 71 SER A O 1
ATOM 563 N N . LEU A 1 72 ? 4.817 3.917 16.374 1.00 92.75 72 LEU A N 1
ATOM 564 C CA . LEU A 1 72 ? 5.070 4.688 15.149 1.00 92.75 72 LEU A CA 1
ATOM 565 C C . LEU A 1 72 ? 4.011 5.773 14.924 1.00 92.75 72 LEU A C 1
ATOM 567 O O . LEU A 1 72 ? 4.327 6.843 14.413 1.00 92.75 72 LEU A O 1
ATOM 571 N N . TRP A 1 73 ? 2.766 5.526 15.340 1.00 95.00 73 TRP A N 1
ATOM 572 C CA . TRP A 1 73 ? 1.672 6.486 15.197 1.00 95.00 73 TRP A CA 1
ATOM 573 C C . TRP A 1 73 ? 1.688 7.619 16.223 1.00 95.00 73 TRP A C 1
ATOM 575 O O . TRP A 1 73 ? 0.967 8.595 16.026 1.00 95.00 73 TRP A O 1
ATOM 585 N N . SER A 1 74 ? 2.488 7.531 17.287 1.00 93.81 74 SER A N 1
ATOM 586 C CA . SER A 1 74 ? 2.534 8.559 18.332 1.00 93.81 74 SER A CA 1
ATOM 587 C C . SER A 1 74 ? 2.919 9.925 17.751 1.00 93.81 74 SER A C 1
ATOM 589 O O . SER A 1 74 ? 4.006 10.099 17.202 1.00 93.81 74 SER A O 1
ATOM 591 N N . GLY A 1 75 ? 2.039 10.918 17.893 1.00 95.31 75 GLY A N 1
ATOM 592 C CA . GLY A 1 75 ? 2.229 12.276 17.380 1.00 95.31 75 GLY A CA 1
ATOM 593 C C . GLY A 1 75 ? 1.989 12.438 15.875 1.00 95.31 75 GLY A C 1
ATOM 594 O O . GLY A 1 75 ? 2.184 13.533 15.346 1.00 95.31 75 GLY A O 1
ATOM 595 N N . GLN A 1 76 ? 1.564 11.383 15.176 1.00 97.00 76 GLN A N 1
ATOM 596 C CA . GLN A 1 76 ? 1.334 11.405 13.733 1.00 97.00 76 GLN A CA 1
ATOM 597 C C . GLN A 1 76 ? -0.107 11.787 13.383 1.00 97.00 76 GLN A C 1
ATOM 599 O O . GLN A 1 76 ? -1.057 11.590 14.149 1.00 97.00 76 GLN A O 1
ATOM 604 N N . ARG A 1 77 ? -0.306 12.312 12.168 1.00 96.81 77 ARG A N 1
ATOM 605 C CA . ARG A 1 77 ? -1.653 12.590 11.651 1.00 96.81 77 ARG A CA 1
ATOM 606 C C . ARG A 1 77 ? -2.418 11.270 11.520 1.00 96.81 77 ARG A C 1
ATOM 608 O O . ARG A 1 77 ? -1.978 10.379 10.814 1.00 96.81 77 ARG A O 1
ATOM 615 N N . GLY A 1 78 ? -3.571 11.149 12.172 1.00 95.38 78 GLY A N 1
ATOM 616 C CA . GLY A 1 78 ? -4.353 9.907 12.163 1.00 95.38 78 GLY A CA 1
ATOM 617 C C . GLY A 1 78 ? -4.051 8.943 13.316 1.00 95.38 78 GLY A C 1
ATOM 618 O O . GLY A 1 78 ? -4.632 7.865 13.357 1.00 95.38 78 GLY A O 1
ATOM 619 N N . GLU A 1 79 ? -3.218 9.333 14.291 1.00 95.75 79 GLU A N 1
ATOM 620 C CA . GLU A 1 79 ? -2.940 8.539 15.501 1.00 95.75 79 GLU A CA 1
ATOM 621 C C . GLU A 1 79 ? -4.214 8.028 16.191 1.00 95.75 79 GLU A C 1
ATOM 623 O O . GLU A 1 79 ? -4.284 6.869 16.598 1.00 95.75 79 GLU A O 1
ATOM 628 N N . LYS A 1 80 ? -5.228 8.893 16.300 1.00 95.75 80 LYS A N 1
ATOM 629 C CA . LYS A 1 80 ? -6.482 8.617 17.015 1.00 95.75 80 LYS A CA 1
ATOM 630 C C . LYS A 1 80 ? -7.503 7.823 16.201 1.00 95.75 80 LYS A C 1
ATOM 632 O O . LYS A 1 80 ? -8.548 7.481 16.746 1.00 95.75 80 LYS A O 1
ATOM 637 N N . GLU A 1 81 ? -7.234 7.572 14.923 1.00 97.75 81 GLU A N 1
ATOM 638 C CA . GLU A 1 81 ? -8.158 6.822 14.078 1.00 97.75 81 GLU A CA 1
ATOM 639 C C . GLU A 1 81 ? -8.178 5.351 14.485 1.00 97.75 81 GLU A C 1
ATOM 641 O O . GLU A 1 81 ? -7.146 4.761 14.827 1.00 97.75 81 GLU A O 1
ATOM 646 N N . HIS A 1 82 ? -9.376 4.767 14.455 1.00 97.81 82 HIS A N 1
ATOM 647 C CA . HIS A 1 82 ? -9.586 3.383 14.859 1.00 97.81 82 HIS A CA 1
ATOM 648 C C . HIS A 1 82 ? -8.981 2.414 13.844 1.00 97.81 82 HIS A C 1
ATOM 650 O O . HIS A 1 82 ? -8.411 1.396 14.227 1.00 97.81 82 HIS A O 1
ATOM 656 N N . VAL A 1 83 ? -9.086 2.739 12.556 1.00 98.56 83 VAL A N 1
ATOM 657 C CA . VAL A 1 83 ? -8.491 1.965 11.467 1.00 98.56 83 VAL A CA 1
ATOM 658 C C . VAL A 1 83 ? -7.349 2.757 10.849 1.00 98.56 83 VAL A C 1
ATOM 660 O O . VAL A 1 83 ? -7.511 3.916 10.481 1.00 98.56 83 VAL A O 1
ATOM 663 N N . LYS A 1 84 ? -6.182 2.143 10.712 1.00 98.25 84 LYS A N 1
ATOM 664 C CA . LYS A 1 84 ? -5.000 2.766 10.103 1.00 98.25 84 LYS A CA 1
ATOM 665 C C . LYS A 1 84 ? -4.101 1.693 9.518 1.00 98.25 84 LYS A C 1
ATOM 667 O O . LYS A 1 84 ? -4.232 0.519 9.855 1.00 98.25 84 LYS A O 1
ATOM 672 N N . CYS A 1 85 ? -3.228 2.073 8.600 1.00 98.44 85 CYS A N 1
ATOM 673 C CA . CYS A 1 85 ? -2.392 1.121 7.883 1.00 98.44 85 CYS A CA 1
ATOM 674 C C . CYS A 1 85 ? -0.954 1.627 7.787 1.00 98.44 85 CYS A C 1
ATOM 676 O O . CYS A 1 85 ? -0.728 2.818 7.607 1.00 98.44 85 CYS A O 1
ATOM 678 N N . ILE A 1 86 ? 0.020 0.731 7.884 1.00 98.31 86 ILE A N 1
ATOM 679 C CA . ILE A 1 86 ? 1.432 1.042 7.655 1.00 98.31 86 ILE A CA 1
ATOM 680 C C . ILE A 1 86 ? 1.905 0.220 6.460 1.00 98.31 86 ILE A C 1
ATOM 682 O O . ILE A 1 86 ? 1.688 -0.982 6.445 1.00 98.31 86 ILE A O 1
ATOM 686 N N . GLY A 1 87 ? 2.523 0.838 5.462 1.00 98.25 87 GLY A N 1
ATOM 687 C CA . GLY A 1 87 ? 3.334 0.154 4.462 1.00 98.25 87 GLY A CA 1
ATOM 688 C C . GLY A 1 87 ? 4.799 0.223 4.864 1.00 98.25 87 GLY A C 1
ATOM 689 O O . GLY A 1 87 ? 5.308 1.308 5.134 1.00 98.25 87 GLY A O 1
ATOM 690 N N . ILE A 1 88 ? 5.462 -0.923 4.903 1.00 97.12 88 ILE A N 1
ATOM 691 C CA . ILE A 1 88 ? 6.873 -1.080 5.230 1.00 97.12 88 ILE A CA 1
ATOM 692 C C . ILE A 1 88 ? 7.578 -1.557 3.968 1.00 97.12 88 ILE A C 1
ATOM 694 O O . ILE A 1 88 ? 7.479 -2.721 3.573 1.00 97.12 88 ILE A O 1
ATOM 698 N N . ARG A 1 89 ? 8.257 -0.620 3.319 1.00 97.31 89 ARG A N 1
ATOM 699 C CA . ARG A 1 89 ? 8.988 -0.843 2.080 1.00 97.31 89 ARG A CA 1
ATOM 700 C C . ARG A 1 89 ? 10.286 -1.605 2.348 1.00 97.31 89 ARG A C 1
ATOM 702 O O . ARG A 1 89 ? 11.054 -1.201 3.210 1.00 97.31 89 ARG A O 1
ATOM 709 N N . GLY A 1 90 ? 10.537 -2.668 1.595 1.00 95.19 90 GLY A N 1
ATOM 710 C CA . GLY A 1 90 ? 11.718 -3.518 1.654 1.00 95.19 90 GLY A CA 1
ATOM 711 C C . GLY A 1 90 ? 11.737 -4.516 2.810 1.00 95.19 90 GLY A C 1
ATOM 712 O O . GLY A 1 90 ? 12.756 -5.166 2.998 1.00 95.19 90 GLY A O 1
ATOM 713 N N . GLU A 1 91 ? 10.670 -4.665 3.604 1.00 94.00 91 GLU A N 1
ATOM 714 C CA . GLU A 1 91 ? 10.706 -5.498 4.822 1.00 94.00 91 GLU A CA 1
ATOM 715 C C . GLU A 1 91 ? 11.112 -6.953 4.550 1.00 94.00 91 GLU A C 1
ATOM 717 O O . GLU A 1 91 ? 11.881 -7.534 5.312 1.00 94.00 91 GLU A O 1
ATOM 722 N N . LEU A 1 92 ? 10.628 -7.534 3.450 1.00 92.25 92 LEU A N 1
ATOM 723 C CA . LEU A 1 92 ? 10.916 -8.916 3.056 1.00 92.25 92 LEU A CA 1
ATOM 724 C C . LEU A 1 92 ? 12.100 -9.015 2.086 1.00 92.25 92 LEU A C 1
ATOM 726 O O . LEU A 1 92 ? 12.452 -10.120 1.661 1.00 92.25 92 LEU A O 1
ATOM 730 N N . ALA A 1 93 ? 12.691 -7.884 1.701 1.00 91.00 93 ALA A N 1
ATOM 731 C CA . ALA A 1 93 ? 13.828 -7.853 0.803 1.00 91.00 93 ALA A CA 1
ATOM 732 C C . ALA A 1 93 ? 15.121 -8.256 1.535 1.00 91.00 93 ALA A C 1
ATOM 734 O O . ALA A 1 93 ? 15.276 -7.987 2.731 1.00 91.00 93 ALA A O 1
ATOM 735 N N . PRO A 1 94 ? 16.095 -8.864 0.832 1.00 88.44 94 PRO A N 1
ATOM 736 C CA . PRO A 1 94 ? 17.430 -9.073 1.379 1.00 88.44 94 PRO A CA 1
ATOM 737 C C . PRO A 1 94 ? 18.021 -7.758 1.903 1.00 88.44 94 PRO A C 1
ATOM 739 O O . PRO A 1 94 ? 17.977 -6.736 1.219 1.00 88.44 94 PRO A O 1
ATOM 742 N N . ASP A 1 95 ? 18.557 -7.789 3.124 1.00 87.31 95 ASP A N 1
ATOM 743 C CA . ASP A 1 95 ? 19.151 -6.634 3.816 1.00 87.31 95 ASP A CA 1
ATOM 744 C C . ASP A 1 95 ? 18.227 -5.405 3.938 1.00 87.31 95 ASP A C 1
ATOM 746 O O . ASP A 1 95 ? 18.703 -4.290 4.154 1.00 87.31 95 ASP A O 1
ATOM 750 N N . HIS A 1 96 ? 16.910 -5.599 3.810 1.00 89.19 96 HIS A N 1
ATOM 751 C CA . HIS A 1 96 ? 15.903 -4.539 3.775 1.00 89.19 96 HIS A CA 1
ATOM 752 C C . HIS A 1 96 ? 16.083 -3.520 2.639 1.00 89.19 96 HIS A C 1
ATOM 754 O O . HIS A 1 96 ? 15.619 -2.385 2.734 1.00 89.19 96 HIS A O 1
ATOM 760 N N . VAL A 1 97 ? 16.760 -3.914 1.555 1.00 87.00 97 VAL A N 1
ATOM 761 C CA . VAL A 1 97 ? 16.968 -3.069 0.373 1.00 87.00 97 VAL A CA 1
ATOM 762 C C . VAL A 1 97 ? 15.854 -3.337 -0.645 1.00 87.00 97 VAL A C 1
ATOM 764 O O . VAL A 1 97 ? 15.846 -4.419 -1.233 1.00 87.00 97 VAL A O 1
ATOM 767 N N . PRO A 1 98 ? 14.945 -2.379 -0.911 1.00 88.19 98 PRO A N 1
ATOM 768 C CA . PRO A 1 98 ? 13.774 -2.628 -1.749 1.00 88.19 98 PRO A CA 1
ATOM 769 C C . PRO A 1 98 ? 14.135 -3.023 -3.187 1.00 88.19 98 PRO A C 1
ATOM 771 O O . PRO A 1 98 ? 14.968 -2.389 -3.843 1.00 88.19 98 PRO A O 1
ATOM 774 N N . ILE A 1 99 ? 13.453 -4.039 -3.705 1.00 90.69 99 ILE A N 1
ATOM 775 C CA . ILE A 1 99 ? 13.587 -4.567 -5.059 1.00 90.69 99 ILE A CA 1
ATOM 776 C C . ILE A 1 99 ? 12.353 -4.157 -5.863 1.00 90.69 99 ILE A C 1
ATOM 778 O O . ILE A 1 99 ? 11.218 -4.536 -5.586 1.00 90.69 99 ILE A O 1
ATOM 782 N N . LEU A 1 100 ? 12.571 -3.388 -6.927 1.00 91.19 100 LEU A N 1
ATOM 783 C CA . LEU A 1 100 ? 11.471 -2.927 -7.768 1.00 91.19 100 LEU A CA 1
ATOM 784 C C . LEU A 1 100 ? 10.783 -4.084 -8.499 1.00 91.19 100 LEU A C 1
ATOM 786 O O . LEU A 1 100 ? 11.423 -4.903 -9.158 1.00 91.19 100 LEU A O 1
ATOM 790 N N . GLY A 1 101 ? 9.452 -4.058 -8.477 1.00 90.69 101 GLY A N 1
ATOM 791 C CA . GLY A 1 101 ? 8.616 -4.929 -9.291 1.00 90.69 101 GLY A CA 1
ATOM 792 C C . GLY A 1 101 ? 8.241 -6.267 -8.666 1.00 90.69 101 GLY A C 1
ATOM 793 O O . GLY A 1 101 ? 7.551 -7.026 -9.345 1.00 90.69 101 GLY A O 1
ATOM 794 N N . ILE A 1 102 ? 8.612 -6.531 -7.412 1.00 94.38 102 ILE A N 1
ATOM 795 C CA . ILE A 1 102 ? 8.225 -7.742 -6.679 1.00 94.38 102 ILE A CA 1
ATOM 796 C C . ILE A 1 102 ? 7.430 -7.414 -5.409 1.00 94.38 102 ILE A C 1
ATOM 798 O O . ILE A 1 102 ? 7.320 -6.260 -4.995 1.00 94.38 102 ILE A O 1
ATOM 802 N N . TYR A 1 103 ? 6.818 -8.444 -4.827 1.00 95.25 103 TYR A N 1
ATOM 803 C CA . TYR A 1 103 ? 6.156 -8.358 -3.526 1.00 95.25 103 TYR A CA 1
ATOM 804 C C . TYR A 1 103 ? 7.162 -8.582 -2.389 1.00 95.25 103 TYR A C 1
ATOM 806 O O . TYR A 1 103 ? 7.245 -9.683 -1.843 1.00 95.25 103 TYR A O 1
ATOM 814 N N . ASP A 1 104 ? 7.941 -7.561 -2.052 1.00 94.94 104 ASP A N 1
ATOM 815 C CA . ASP A 1 104 ? 8.961 -7.575 -0.997 1.00 94.94 104 ASP A CA 1
ATOM 816 C C . ASP A 1 104 ? 8.650 -6.635 0.178 1.00 94.94 104 ASP A C 1
ATOM 818 O O . ASP A 1 104 ? 9.470 -6.461 1.079 1.00 94.94 104 ASP A O 1
ATOM 822 N N . ASP A 1 105 ? 7.441 -6.079 0.205 1.00 97.12 105 ASP A N 1
ATOM 823 C CA . ASP A 1 105 ? 6.996 -5.161 1.242 1.00 97.12 105 ASP A CA 1
ATOM 824 C C . ASP A 1 105 ? 5.988 -5.830 2.181 1.00 97.12 105 ASP A C 1
ATOM 826 O O . ASP A 1 105 ? 5.361 -6.852 1.867 1.00 97.12 105 ASP A O 1
ATOM 830 N N . VAL A 1 106 ? 5.782 -5.195 3.330 1.00 96.44 106 VAL A N 1
ATOM 831 C CA . VAL A 1 106 ? 4.769 -5.575 4.314 1.00 96.44 106 VAL A CA 1
ATOM 832 C C . VAL A 1 106 ? 3.758 -4.448 4.482 1.00 96.44 106 VAL A C 1
ATOM 834 O O . VAL A 1 106 ? 4.124 -3.285 4.603 1.00 96.44 106 VAL A O 1
ATOM 837 N N . LEU A 1 107 ? 2.472 -4.781 4.534 1.00 98.25 107 LEU A N 1
ATOM 838 C CA . LEU A 1 107 ? 1.416 -3.885 4.982 1.00 98.25 107 LEU A CA 1
ATOM 839 C C . LEU A 1 107 ? 0.902 -4.354 6.343 1.00 98.25 107 LEU A C 1
ATOM 841 O O . LEU A 1 107 ? 0.505 -5.506 6.500 1.00 98.25 107 LEU A O 1
ATOM 845 N N . ILE A 1 108 ? 0.869 -3.452 7.316 1.00 97.69 108 ILE A N 1
ATOM 846 C CA . ILE A 1 108 ? 0.282 -3.663 8.635 1.00 97.69 108 ILE A CA 1
ATOM 847 C C . ILE A 1 108 ? -1.064 -2.957 8.681 1.00 97.69 108 ILE A C 1
ATOM 849 O O . ILE A 1 108 ? -1.120 -1.729 8.725 1.00 97.69 108 ILE A O 1
ATOM 853 N N . LEU A 1 109 ? -2.151 -3.721 8.702 1.00 98.19 109 LEU A N 1
ATOM 854 C CA . LEU A 1 109 ? -3.481 -3.188 8.970 1.00 98.19 109 LEU A CA 1
ATOM 855 C C . LEU A 1 109 ? -3.737 -3.205 10.474 1.00 98.19 109 LEU A C 1
ATOM 857 O O . LEU A 1 109 ? -3.622 -4.250 11.120 1.00 98.19 109 LEU A O 1
ATOM 861 N N . MET A 1 110 ? -4.131 -2.053 11.004 1.00 97.50 110 MET A N 1
ATOM 862 C CA . MET A 1 110 ? -4.462 -1.845 12.405 1.00 97.50 110 MET A CA 1
ATOM 863 C C . MET A 1 110 ? -5.955 -1.551 12.536 1.00 97.50 110 MET A C 1
ATOM 865 O O . MET A 1 110 ? -6.464 -0.640 11.880 1.00 97.50 110 MET A O 1
ATOM 869 N N . ILE A 1 111 ? -6.644 -2.311 13.386 1.00 97.25 111 ILE A N 1
ATOM 870 C CA . ILE A 1 111 ? -8.038 -2.075 13.784 1.00 97.25 111 ILE A CA 1
ATOM 871 C C . ILE A 1 111 ? -8.071 -2.053 15.315 1.00 97.25 111 ILE A C 1
ATOM 873 O O . ILE A 1 111 ? -7.924 -3.091 15.967 1.00 97.25 111 ILE A O 1
ATOM 877 N N . GLY A 1 112 ? -8.199 -0.859 15.892 1.00 94.75 112 GLY A N 1
ATOM 878 C CA . GLY A 1 112 ? -7.899 -0.620 17.301 1.00 94.75 112 GLY A CA 1
ATOM 879 C C . GLY A 1 112 ? -6.447 -0.992 17.611 1.00 94.75 112 GLY A C 1
ATOM 880 O O . GLY A 1 112 ? -5.526 -0.531 16.937 1.00 94.75 112 GLY A O 1
ATOM 881 N N . ASP A 1 113 ? -6.260 -1.876 18.591 1.00 92.25 113 ASP A N 1
ATOM 882 C CA . ASP A 1 113 ? -4.940 -2.360 19.023 1.00 92.25 113 ASP A CA 1
ATOM 883 C C . ASP A 1 113 ? -4.518 -3.673 18.339 1.00 92.25 113 ASP A C 1
ATOM 885 O O . ASP A 1 113 ? -3.477 -4.248 18.668 1.00 92.25 113 ASP A O 1
ATOM 889 N N . VAL A 1 114 ? -5.331 -4.183 17.405 1.00 93.62 114 VAL A N 1
ATOM 890 C CA . VAL A 1 114 ? -5.043 -5.420 16.670 1.00 93.62 114 VAL A CA 1
ATOM 891 C C . VAL A 1 114 ? -4.307 -5.088 15.380 1.00 93.62 114 VAL A C 1
ATOM 893 O O . VAL A 1 114 ? -4.862 -4.419 14.508 1.00 93.62 114 VAL A O 1
ATOM 896 N N . CYS A 1 115 ? -3.095 -5.623 15.236 1.00 93.69 115 CYS A N 1
ATOM 897 C CA . CYS A 1 115 ? -2.298 -5.539 14.016 1.00 93.69 115 CYS A CA 1
ATOM 898 C C . CYS A 1 115 ? -2.333 -6.861 13.243 1.00 93.69 115 CYS A C 1
ATOM 900 O O . CYS A 1 115 ? -2.196 -7.941 13.824 1.00 93.69 115 CYS A O 1
ATOM 902 N N . THR A 1 116 ? -2.481 -6.764 11.924 1.00 95.56 116 THR A N 1
ATOM 903 C CA . THR A 1 116 ? -2.363 -7.888 10.988 1.00 95.56 116 THR A CA 1
ATOM 904 C C . THR A 1 116 ? -1.370 -7.547 9.891 1.00 95.56 116 THR A C 1
ATOM 906 O O . THR A 1 116 ? -1.411 -6.447 9.345 1.00 95.56 116 THR A O 1
ATOM 909 N N . GLU A 1 117 ? -0.491 -8.491 9.586 1.00 95.31 117 GLU A N 1
ATOM 910 C CA . GLU A 1 117 ? 0.571 -8.365 8.597 1.00 95.31 117 GLU A CA 1
ATOM 911 C C . GLU A 1 117 ? 0.181 -9.007 7.265 1.00 95.31 117 GLU A C 1
ATOM 913 O O . GLU A 1 117 ? -0.364 -10.115 7.222 1.00 95.31 117 GLU A O 1
ATOM 918 N N . TRP A 1 118 ? 0.491 -8.310 6.174 1.00 96.88 118 TRP A N 1
ATOM 919 C CA . TRP A 1 118 ? 0.138 -8.703 4.819 1.00 96.88 118 TRP A CA 1
ATOM 920 C C . TRP A 1 118 ? 1.314 -8.476 3.879 1.00 96.88 118 TRP A C 1
ATOM 922 O O . TRP A 1 118 ? 1.830 -7.367 3.775 1.00 96.88 118 TRP A O 1
ATOM 932 N N . LYS A 1 119 ? 1.704 -9.511 3.136 1.00 96.38 119 LYS A N 1
ATOM 933 C CA . LYS A 1 119 ? 2.683 -9.369 2.055 1.00 96.38 119 LYS A CA 1
ATOM 934 C C . LYS A 1 119 ? 2.129 -8.441 0.972 1.00 96.38 119 LYS A C 1
ATOM 936 O O . LYS A 1 119 ? 0.965 -8.568 0.581 1.00 96.38 119 LYS A O 1
ATOM 941 N N . GLY A 1 120 ? 2.952 -7.541 0.452 1.00 97.25 120 GLY A N 1
ATOM 942 C CA . GLY A 1 120 ? 2.518 -6.580 -0.550 1.00 97.25 120 GLY A CA 1
ATOM 943 C C . GLY A 1 120 ? 3.655 -5.887 -1.281 1.00 97.25 120 GLY A C 1
ATOM 944 O O . GLY A 1 120 ? 4.787 -6.361 -1.292 1.00 97.25 120 GLY A O 1
ATOM 945 N N . SER A 1 121 ? 3.308 -4.804 -1.970 1.00 97.75 121 SER A N 1
ATOM 946 C CA . SER A 1 121 ? 4.262 -3.911 -2.619 1.00 97.75 121 SER A CA 1
ATOM 947 C C . SER A 1 121 ? 3.766 -2.467 -2.573 1.00 97.75 121 SER A C 1
ATOM 949 O O . SER A 1 121 ? 2.587 -2.174 -2.766 1.00 97.75 121 SER A O 1
ATOM 951 N N . THR A 1 122 ? 4.693 -1.565 -2.317 1.00 97.69 122 THR A N 1
ATOM 952 C CA . THR A 1 122 ? 4.600 -0.104 -2.256 1.00 97.69 122 THR A CA 1
ATOM 953 C C . THR A 1 122 ? 5.349 0.534 -3.428 1.00 97.69 122 THR A C 1
ATOM 955 O O . THR A 1 122 ? 5.330 1.760 -3.590 1.00 97.69 122 THR A O 1
ATOM 958 N N . ASN A 1 123 ? 6.010 -0.303 -4.236 1.00 96.44 123 ASN A N 1
ATOM 959 C CA . ASN A 1 123 ? 6.782 0.045 -5.414 1.00 96.44 123 ASN A CA 1
ATOM 960 C C . ASN A 1 123 ? 5.991 -0.260 -6.695 1.00 96.44 123 ASN A C 1
ATOM 962 O O . ASN A 1 123 ? 5.166 -1.179 -6.728 1.00 96.44 123 ASN A O 1
ATOM 966 N N . PRO A 1 124 ? 6.226 0.494 -7.782 1.00 95.94 124 PRO A N 1
ATOM 967 C CA . PRO A 1 124 ? 5.609 0.184 -9.060 1.00 95.94 124 PRO A CA 1
ATOM 968 C C . PRO A 1 124 ? 6.134 -1.134 -9.637 1.00 95.94 124 PRO A C 1
ATOM 970 O O . PRO A 1 124 ? 7.282 -1.535 -9.430 1.00 95.94 124 PRO A O 1
ATOM 973 N N . GLY A 1 125 ? 5.286 -1.789 -10.424 1.00 95.50 125 GLY A N 1
ATOM 974 C CA . GLY A 1 125 ? 5.641 -2.981 -11.174 1.00 95.50 125 GLY A CA 1
ATOM 975 C C . GLY A 1 125 ? 6.597 -2.693 -12.326 1.00 95.50 125 GLY A C 1
ATOM 976 O O . GLY A 1 125 ? 6.564 -1.619 -12.934 1.00 95.50 125 GLY A O 1
ATOM 977 N N . LYS A 1 126 ? 7.418 -3.691 -12.676 1.00 93.81 126 LYS A N 1
ATOM 978 C CA . LYS A 1 126 ? 8.442 -3.560 -13.723 1.00 93.81 126 LYS A CA 1
ATOM 979 C C . LYS A 1 126 ? 7.866 -3.133 -15.075 1.00 93.81 126 LYS A C 1
ATOM 981 O O . LYS A 1 126 ? 8.466 -2.291 -15.735 1.00 93.81 126 LYS A O 1
ATOM 986 N N . LEU A 1 127 ? 6.669 -3.616 -15.426 1.00 94.50 127 LEU A N 1
ATOM 987 C CA . LEU A 1 127 ? 5.944 -3.198 -16.629 1.00 94.50 127 LEU A CA 1
ATOM 988 C C . LEU A 1 127 ? 5.824 -1.670 -16.740 1.00 94.50 127 LEU A C 1
ATOM 990 O O . LEU A 1 127 ? 6.065 -1.117 -17.806 1.00 94.50 127 LEU A O 1
ATOM 994 N N . TYR A 1 128 ? 5.467 -0.987 -15.652 1.00 95.56 128 TYR A N 1
ATOM 995 C CA . TYR A 1 128 ? 5.259 0.463 -15.663 1.00 95.56 128 TYR A CA 1
ATOM 996 C C . TYR A 1 128 ? 6.541 1.261 -15.449 1.00 95.56 128 TYR A C 1
ATOM 998 O O . TYR A 1 128 ? 6.570 2.445 -15.771 1.00 95.56 128 TYR A O 1
ATOM 1006 N N . ILE A 1 129 ? 7.589 0.639 -14.910 1.00 94.06 129 ILE A N 1
ATOM 1007 C CA . ILE A 1 129 ? 8.929 1.229 -14.895 1.00 94.06 129 ILE A CA 1
ATOM 1008 C C . ILE A 1 129 ? 9.478 1.265 -16.325 1.00 94.06 129 ILE A C 1
ATOM 1010 O O . ILE A 1 129 ? 9.939 2.312 -16.769 1.00 94.06 129 ILE A O 1
ATOM 1014 N N . ASP A 1 130 ? 9.363 0.154 -17.054 1.00 94.06 130 ASP A N 1
ATOM 1015 C CA . ASP A 1 130 ? 9.878 0.018 -18.424 1.00 94.06 130 ASP A CA 1
ATOM 1016 C C . ASP A 1 130 ? 9.008 0.744 -19.452 1.00 94.06 130 ASP A C 1
ATOM 1018 O O . ASP A 1 130 ? 9.497 1.222 -20.475 1.00 94.06 130 ASP A O 1
ATOM 1022 N N . HIS A 1 131 ? 7.704 0.833 -19.185 1.00 93.44 131 HIS A N 1
ATOM 1023 C CA . HIS A 1 131 ? 6.721 1.468 -20.057 1.00 93.44 131 HIS A CA 1
ATOM 1024 C C . HIS A 1 131 ? 5.832 2.426 -19.249 1.00 93.44 131 HIS A C 1
ATOM 1026 O O . HIS A 1 131 ? 4.655 2.136 -19.000 1.00 93.44 131 HIS A O 1
ATOM 1032 N N . PRO A 1 132 ? 6.375 3.574 -18.804 1.00 89.69 132 PRO A N 1
ATOM 1033 C CA . PRO A 1 132 ? 5.640 4.490 -17.951 1.00 89.69 132 PRO A CA 1
ATOM 1034 C C . PRO A 1 132 ? 4.448 5.093 -18.693 1.00 89.69 132 PRO A C 1
ATOM 1036 O O . PRO A 1 132 ? 4.557 5.624 -19.796 1.00 89.69 132 PRO A O 1
ATOM 1039 N N . THR A 1 133 ? 3.286 5.058 -18.042 1.00 88.00 133 THR A N 1
ATOM 1040 C CA . THR A 1 133 ? 2.045 5.664 -18.552 1.00 88.00 133 THR A CA 1
ATOM 1041 C C . THR A 1 133 ? 2.105 7.189 -18.579 1.00 88.00 133 THR A C 1
ATOM 1043 O O . THR A 1 133 ? 1.328 7.833 -19.282 1.00 88.00 133 THR A O 1
ATOM 1046 N N . ASN A 1 134 ? 3.030 7.776 -17.818 1.00 92.00 134 ASN A N 1
ATOM 1047 C CA . ASN A 1 134 ? 3.309 9.200 -17.801 1.00 92.00 134 ASN A CA 1
ATOM 1048 C C . ASN A 1 134 ? 4.690 9.453 -18.431 1.00 92.00 134 ASN A C 1
ATOM 1050 O O . ASN A 1 134 ? 5.666 8.852 -17.981 1.00 92.00 134 ASN A O 1
ATOM 1054 N N . PRO A 1 135 ? 4.821 10.375 -19.405 1.00 93.25 135 PRO A N 1
ATOM 1055 C CA . PRO A 1 135 ? 6.107 10.675 -20.042 1.00 93.25 135 PRO A CA 1
ATOM 1056 C C . PRO A 1 135 ? 7.171 11.210 -19.072 1.00 93.25 135 PRO A C 1
ATOM 1058 O O . PRO A 1 135 ? 8.352 11.218 -19.402 1.00 93.25 135 PRO A O 1
ATOM 1061 N N . LYS A 1 136 ? 6.773 11.663 -17.879 1.00 93.81 136 LYS A N 1
ATOM 1062 C CA . LYS A 1 136 ? 7.692 12.091 -16.821 1.00 93.81 136 LYS A CA 1
ATOM 1063 C C . LYS A 1 136 ? 8.242 10.940 -15.976 1.00 93.8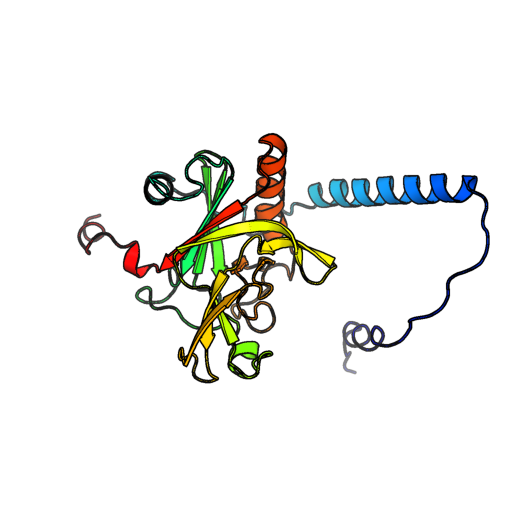1 136 LYS A C 1
ATOM 1065 O O . LYS A 1 136 ? 9.060 11.205 -15.107 1.00 93.81 136 LYS A O 1
ATOM 1070 N N . GLY A 1 137 ? 7.792 9.703 -16.190 1.00 95.75 137 GLY A N 1
ATOM 1071 C CA . GLY A 1 137 ? 8.226 8.522 -15.445 1.00 95.75 137 GLY A CA 1
ATOM 1072 C C . GLY A 1 137 ? 7.133 7.879 -14.588 1.00 95.75 137 GLY A C 1
ATOM 1073 O O . GLY A 1 137 ? 6.054 8.443 -14.364 1.00 95.75 137 GLY A O 1
ATOM 1074 N N . CYS A 1 138 ? 7.427 6.675 -14.100 1.00 97.12 138 CYS A N 1
ATOM 1075 C CA . CYS A 1 138 ? 6.527 5.893 -13.255 1.00 97.12 138 CYS A CA 1
ATOM 1076 C C . CYS A 1 138 ? 6.401 6.519 -11.860 1.00 97.12 138 CYS A C 1
ATOM 1078 O O . CYS A 1 138 ? 7.369 7.083 -11.355 1.00 97.12 138 CYS A O 1
ATOM 1080 N N . ALA A 1 139 ? 5.225 6.455 -11.236 1.00 97.62 139 ALA A N 1
ATOM 1081 C CA . ALA A 1 139 ? 5.042 7.003 -9.895 1.00 97.62 139 ALA A CA 1
ATOM 1082 C C . ALA A 1 139 ? 5.533 6.018 -8.825 1.00 97.62 139 ALA A C 1
ATOM 1084 O O . ALA A 1 139 ? 5.279 4.820 -8.907 1.00 97.62 139 ALA A O 1
ATOM 1085 N N . GLN A 1 140 ? 6.161 6.540 -7.777 1.00 98.12 140 GLN A N 1
ATOM 1086 C CA . GLN A 1 140 ? 6.412 5.821 -6.530 1.00 98.12 140 GLN A CA 1
ATOM 1087 C C . GLN A 1 140 ? 6.060 6.755 -5.373 1.00 98.12 140 GLN A C 1
ATOM 1089 O O . GLN A 1 140 ? 6.547 7.883 -5.318 1.00 98.12 140 GLN A O 1
ATOM 1094 N N . LEU A 1 141 ? 5.186 6.309 -4.470 1.00 98.56 141 LEU A N 1
ATOM 1095 C CA . LEU A 1 141 ? 4.767 7.103 -3.315 1.00 98.56 141 LEU A CA 1
ATOM 1096 C C . LEU A 1 141 ? 5.964 7.370 -2.392 1.00 98.56 141 LEU A C 1
ATOM 1098 O O . LEU A 1 141 ? 6.737 6.455 -2.107 1.00 98.56 141 LEU A O 1
ATOM 1102 N N . ILE A 1 142 ? 6.126 8.611 -1.940 1.00 98.44 142 ILE A N 1
ATOM 1103 C CA . ILE A 1 142 ? 7.200 8.989 -1.010 1.00 98.44 142 ILE A CA 1
ATOM 1104 C C . ILE A 1 142 ? 6.790 8.625 0.422 1.00 98.44 142 ILE A C 1
ATOM 1106 O O . ILE A 1 142 ? 5.609 8.670 0.760 1.00 98.44 142 ILE A O 1
ATOM 1110 N N . GLU A 1 143 ? 7.750 8.250 1.263 1.00 98.00 143 GLU A N 1
ATOM 1111 C CA . GLU A 1 143 ? 7.560 7.953 2.684 1.00 98.00 143 GLU A CA 1
ATOM 1112 C C . GLU A 1 143 ? 6.864 9.108 3.427 1.00 98.00 143 GLU A C 1
ATOM 1114 O O . GLU A 1 143 ? 7.044 10.287 3.114 1.00 98.00 143 GLU A O 1
ATOM 1119 N N . GLY A 1 144 ? 6.054 8.769 4.431 1.00 98.00 144 GLY A N 1
ATOM 1120 C CA . GLY A 1 144 ? 5.260 9.725 5.203 1.00 98.00 144 GLY A CA 1
ATOM 1121 C C . GLY A 1 144 ? 3.824 9.262 5.435 1.00 98.00 144 GLY A C 1
ATOM 1122 O O . GLY A 1 144 ? 3.470 8.118 5.157 1.00 98.00 144 GLY A O 1
ATOM 1123 N N . VAL A 1 145 ? 2.991 10.158 5.969 1.00 98.50 145 VAL A N 1
ATOM 1124 C CA . VAL A 1 145 ? 1.574 9.883 6.245 1.00 98.50 145 VAL A CA 1
ATOM 1125 C C . VAL A 1 145 ? 0.687 10.441 5.136 1.00 98.50 145 VAL A C 1
ATOM 1127 O O . VAL A 1 145 ? 0.679 11.645 4.876 1.00 98.50 145 VAL A O 1
ATOM 1130 N N . HIS A 1 146 ? -0.125 9.558 4.568 1.00 98.75 146 HIS A N 1
ATOM 1131 C CA . HIS A 1 146 ? -1.002 9.789 3.428 1.00 98.75 146 HIS A CA 1
ATOM 1132 C C . HIS A 1 146 ? -2.445 9.451 3.793 1.00 98.75 146 HIS A C 1
ATOM 1134 O O . HIS A 1 146 ? -2.698 8.457 4.477 1.00 98.75 146 HIS A O 1
ATOM 1140 N N . MET A 1 147 ? -3.406 10.244 3.318 1.00 98.62 147 MET A N 1
ATOM 1141 C CA . MET A 1 147 ? -4.828 9.924 3.481 1.00 98.62 147 MET A CA 1
ATOM 1142 C C . MET A 1 147 ? -5.408 9.195 2.278 1.00 98.62 147 MET A C 1
ATOM 1144 O O . MET A 1 147 ? -5.442 9.709 1.157 1.00 98.62 147 MET A O 1
ATOM 1148 N N . PHE A 1 148 ? -5.975 8.026 2.557 1.00 98.81 148 PHE A N 1
ATOM 1149 C CA . PHE A 1 148 ? -6.862 7.313 1.653 1.00 98.81 148 PHE A CA 1
ATOM 1150 C C . PHE A 1 148 ? -8.308 7.385 2.149 1.00 98.81 148 PHE A C 1
ATOM 1152 O O . PHE A 1 148 ? -8.585 7.802 3.271 1.00 98.81 148 PHE A O 1
ATOM 1159 N N . LYS A 1 149 ? -9.255 6.962 1.316 1.00 98.56 149 LYS A N 1
ATOM 1160 C CA . LYS A 1 149 ? -10.670 6.808 1.675 1.00 98.56 149 LYS A CA 1
ATOM 1161 C C . LYS A 1 149 ? -11.286 5.622 0.938 1.00 98.56 149 LYS A C 1
ATOM 1163 O O . LYS A 1 149 ? -10.793 5.280 -0.136 1.00 98.56 149 LYS A O 1
ATOM 1168 N N . PRO A 1 150 ? -12.3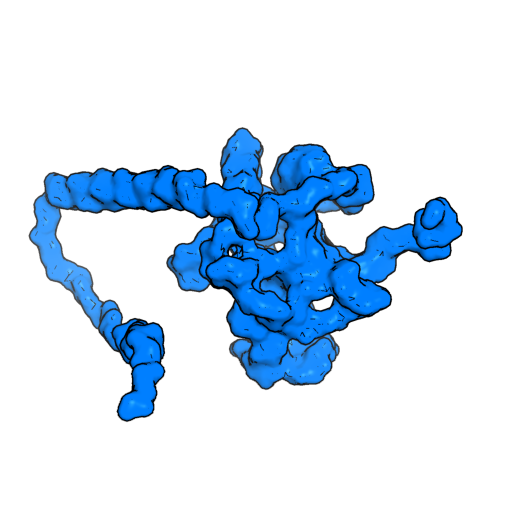69 5.011 1.440 1.00 98.50 150 PRO A N 1
ATOM 1169 C CA . PRO A 1 150 ? -13.106 4.011 0.675 1.00 98.50 150 PRO A CA 1
ATOM 1170 C C . PRO A 1 150 ? -13.537 4.566 -0.693 1.00 98.50 150 PRO A C 1
ATOM 1172 O O . PRO A 1 150 ? -14.013 5.698 -0.801 1.00 98.50 150 PRO A O 1
ATOM 1175 N N . GLY A 1 151 ? -13.359 3.778 -1.748 1.00 98.19 151 GLY A N 1
ATOM 1176 C CA . GLY A 1 151 ? -13.681 4.165 -3.116 1.00 98.19 151 GLY A CA 1
ATOM 1177 C C . GLY A 1 151 ? -13.562 2.998 -4.091 1.00 98.19 151 GLY A C 1
ATOM 1178 O O . GLY A 1 151 ? -13.608 1.836 -3.693 1.00 98.19 151 GLY A O 1
ATOM 1179 N N . ILE A 1 152 ? -13.433 3.315 -5.381 1.00 97.44 152 ILE A N 1
ATOM 1180 C CA . ILE A 1 152 ? -13.433 2.327 -6.463 1.00 97.44 152 ILE A CA 1
ATOM 1181 C C . ILE A 1 152 ? -12.183 2.495 -7.337 1.00 97.44 152 ILE A C 1
ATOM 1183 O O . ILE A 1 152 ? -11.973 3.539 -7.953 1.00 97.44 152 ILE A O 1
ATOM 1187 N N . HIS A 1 153 ? -11.367 1.447 -7.428 1.00 96.00 153 HIS A N 1
ATOM 1188 C CA . HIS A 1 153 ? -10.251 1.328 -8.359 1.00 96.00 153 HIS A CA 1
ATOM 1189 C C . HIS A 1 153 ? -10.742 0.845 -9.735 1.00 96.00 153 HIS A C 1
ATOM 1191 O O . HIS A 1 153 ? -11.572 -0.063 -9.838 1.00 96.00 153 HIS A O 1
ATOM 1197 N N . GLY A 1 154 ? -10.265 1.489 -10.806 1.00 91.25 154 GLY A N 1
ATOM 1198 C CA . GLY A 1 154 ? -10.630 1.143 -12.188 1.00 91.25 154 GLY A CA 1
ATOM 1199 C C . GLY A 1 154 ? -12.126 1.264 -12.514 1.00 91.25 154 GLY A C 1
ATOM 1200 O O . GLY A 1 154 ? -12.585 0.675 -13.485 1.00 91.25 154 GLY A O 1
ATOM 1201 N N . GLY A 1 155 ? -12.908 1.970 -11.690 1.00 92.69 155 GLY A N 1
ATOM 1202 C CA . GLY A 1 155 ? -14.365 2.070 -11.843 1.00 92.69 155 GLY A CA 1
ATOM 1203 C C . GLY A 1 155 ? -15.143 0.786 -11.523 1.00 92.69 155 GLY A C 1
ATOM 1204 O O . GLY A 1 155 ? -16.364 0.786 -11.657 1.00 92.69 155 GLY A O 1
ATOM 1205 N N . GLN A 1 156 ? -14.471 -0.280 -11.073 1.00 93.94 156 GLN A N 1
ATOM 1206 C CA . GLN A 1 156 ? -15.091 -1.586 -10.849 1.00 93.94 156 GLN A CA 1
ATOM 1207 C C . GLN A 1 156 ? -14.832 -2.178 -9.460 1.00 93.94 156 GLN A C 1
ATOM 1209 O O . GLN A 1 156 ? -15.720 -2.830 -8.915 1.00 93.94 156 GLN A O 1
ATOM 1214 N N . PHE A 1 157 ? -13.649 -1.969 -8.881 1.00 95.75 157 PHE A N 1
ATOM 1215 C CA . PHE A 1 157 ? -13.212 -2.752 -7.728 1.00 95.75 157 PHE A CA 1
ATOM 1216 C C . PHE A 1 157 ? -13.118 -1.922 -6.441 1.00 95.75 157 PHE A C 1
ATOM 1218 O O . PHE A 1 157 ? -12.458 -0.881 -6.456 1.00 95.75 157 PHE A O 1
ATOM 1225 N N . PRO A 1 158 ? -13.728 -2.352 -5.320 1.00 97.56 158 PRO A N 1
ATOM 1226 C CA . PRO A 1 158 ? -13.596 -1.674 -4.032 1.00 97.56 158 PRO A CA 1
ATOM 1227 C C . PRO A 1 158 ? -12.139 -1.567 -3.582 1.00 97.56 158 PRO A C 1
ATOM 1229 O O . PRO A 1 158 ? -11.425 -2.563 -3.517 1.00 97.56 158 PRO A O 1
ATOM 1232 N N . ALA A 1 159 ? -11.706 -0.350 -3.278 1.00 98.56 159 ALA A N 1
ATOM 1233 C CA . ALA A 1 159 ? -10.340 -0.033 -2.888 1.00 98.56 159 ALA A CA 1
ATOM 1234 C C . ALA A 1 159 ? -10.317 1.131 -1.900 1.00 98.56 159 ALA A C 1
ATOM 1236 O O . ALA A 1 159 ? -11.308 1.842 -1.722 1.00 98.56 159 ALA A O 1
ATOM 1237 N N . PHE A 1 160 ? -9.159 1.373 -1.299 1.00 98.81 160 PHE A N 1
ATOM 1238 C CA . PHE A 1 160 ? -8.891 2.647 -0.652 1.00 98.81 160 PHE A CA 1
ATOM 1239 C C . PHE A 1 160 ? -8.244 3.574 -1.683 1.00 98.81 160 PHE A C 1
ATOM 1241 O O . PHE A 1 160 ? -7.151 3.315 -2.174 1.00 98.81 160 PHE A O 1
ATOM 1248 N N . VAL A 1 161 ? -8.943 4.631 -2.081 1.00 98.75 161 VAL A N 1
ATOM 1249 C CA . VAL A 1 161 ? -8.494 5.576 -3.110 1.00 98.75 161 VAL A CA 1
ATOM 1250 C C . VAL A 1 161 ? -7.850 6.804 -2.477 1.00 98.75 161 VAL A C 1
ATOM 1252 O O . VAL A 1 161 ? -8.115 7.122 -1.318 1.00 98.75 161 VAL A O 1
ATOM 1255 N N . GLN A 1 162 ? -7.023 7.503 -3.249 1.00 98.50 162 GLN A N 1
ATOM 1256 C CA . GLN A 1 162 ? -6.374 8.748 -2.847 1.00 98.50 162 GLN A CA 1
ATOM 1257 C C . GLN A 1 162 ? -7.406 9.768 -2.314 1.00 98.50 162 GLN A C 1
ATOM 1259 O O . GLN A 1 162 ? -8.454 9.985 -2.933 1.00 98.50 162 GLN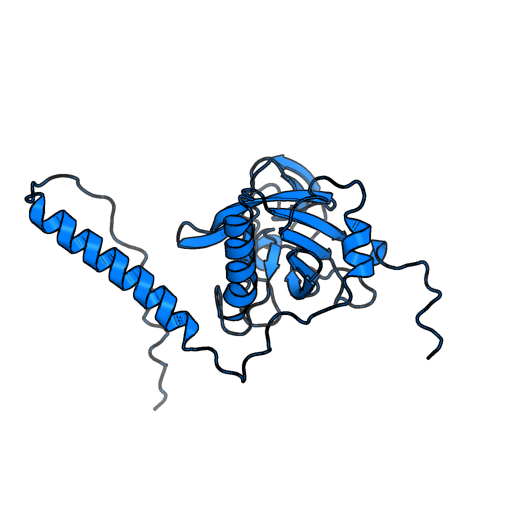 A O 1
ATOM 1264 N N . ALA A 1 163 ? -7.137 10.378 -1.153 1.00 98.38 163 ALA A N 1
ATOM 1265 C CA . ALA A 1 163 ? -8.036 11.355 -0.521 1.00 98.38 163 ALA A CA 1
ATOM 1266 C C . ALA A 1 163 ? -7.434 12.764 -0.375 1.00 98.38 163 ALA A C 1
ATOM 1268 O O . ALA A 1 163 ? -8.151 13.689 -0.002 1.00 98.38 163 ALA A O 1
ATOM 1269 N N . GLU A 1 164 ? -6.155 12.935 -0.700 1.00 98.25 164 GLU A N 1
ATOM 1270 C CA . GLU A 1 164 ? -5.424 14.207 -0.684 1.00 98.25 164 GLU A CA 1
ATOM 1271 C C . GLU A 1 164 ? -4.334 14.206 -1.762 1.00 98.25 164 GLU A C 1
ATOM 1273 O O . GLU A 1 164 ? -4.142 13.198 -2.441 1.00 98.25 164 GLU A O 1
ATOM 1278 N N . ASP A 1 165 ? -3.632 15.320 -1.960 1.00 98.69 165 ASP A N 1
ATOM 1279 C CA . ASP A 1 165 ? -2.482 15.348 -2.866 1.00 98.69 165 ASP A CA 1
ATOM 1280 C C . ASP A 1 165 ? -1.318 14.556 -2.270 1.00 98.69 165 ASP A C 1
ATOM 1282 O O . ASP A 1 165 ? -0.907 14.796 -1.137 1.00 98.69 165 ASP A O 1
ATOM 1286 N N . PHE A 1 166 ? -0.780 13.613 -3.043 1.00 98.69 166 PHE A N 1
ATOM 1287 C CA . PHE A 1 166 ? 0.318 12.762 -2.597 1.00 98.69 166 PHE A CA 1
ATOM 1288 C C . PHE A 1 166 ? 1.645 13.247 -3.167 1.00 98.69 166 PHE A C 1
ATOM 1290 O O . PHE A 1 166 ? 1.688 13.610 -4.342 1.00 98.69 166 PHE A O 1
ATOM 1297 N N . PRO A 1 167 ? 2.733 13.223 -2.383 1.00 98.69 167 PRO A N 1
ATOM 1298 C CA . PRO A 1 167 ? 4.081 13.386 -2.897 1.00 98.69 167 PRO A CA 1
ATOM 1299 C C . PRO A 1 167 ? 4.561 12.074 -3.542 1.00 98.69 167 PRO A C 1
ATOM 1301 O O . PRO A 1 167 ? 4.505 11.005 -2.932 1.00 98.69 167 PRO A O 1
ATOM 1304 N N . VAL A 1 168 ? 5.045 12.144 -4.783 1.00 98.62 168 VAL A N 1
ATOM 1305 C CA . VAL A 1 168 ? 5.572 10.989 -5.525 1.00 98.62 168 VAL A CA 1
ATOM 1306 C C . VAL A 1 168 ? 6.943 11.277 -6.123 1.00 98.62 168 VAL A C 1
ATOM 1308 O O . VAL A 1 168 ? 7.210 12.370 -6.628 1.00 98.62 168 VAL A O 1
ATOM 1311 N N . ASN A 1 169 ? 7.788 10.252 -6.127 1.00 98.25 169 ASN A N 1
ATOM 1312 C CA . ASN A 1 169 ? 8.942 10.162 -7.002 1.00 98.25 169 ASN A CA 1
ATOM 1313 C C . ASN A 1 169 ? 8.467 9.809 -8.413 1.00 98.25 169 ASN A C 1
ATOM 1315 O O . ASN A 1 169 ? 7.533 9.023 -8.599 1.00 98.25 169 ASN A O 1
ATOM 1319 N N . ARG A 1 170 ? 9.147 10.361 -9.415 1.00 97.94 170 ARG A N 1
ATOM 1320 C CA . ARG A 1 170 ? 9.073 9.895 -10.798 1.00 97.94 170 ARG A CA 1
ATOM 1321 C C . ARG A 1 170 ? 10.299 9.061 -11.108 1.00 97.94 170 ARG A C 1
ATOM 1323 O O . ARG A 1 170 ? 11.414 9.578 -11.052 1.00 97.94 170 ARG A O 1
ATOM 1330 N N . LEU A 1 171 ? 10.083 7.795 -11.437 1.00 97.31 171 LEU A N 1
ATOM 1331 C CA . LEU A 1 171 ? 11.130 6.845 -11.780 1.00 97.31 171 LEU A CA 1
ATOM 1332 C C . LEU A 1 171 ? 11.309 6.769 -13.297 1.00 97.31 171 LEU A C 1
ATOM 1334 O O . LEU A 1 171 ? 10.329 6.702 -14.043 1.00 97.31 171 LEU A O 1
ATOM 1338 N N . ASN A 1 172 ? 12.559 6.757 -13.753 1.00 94.81 172 ASN A N 1
ATOM 1339 C CA . ASN A 1 172 ? 12.893 6.407 -15.134 1.00 94.81 172 ASN A CA 1
ATOM 1340 C C . ASN A 1 172 ? 12.907 4.875 -15.339 1.00 94.81 172 ASN A C 1
ATOM 1342 O O . ASN A 1 172 ? 12.746 4.112 -14.389 1.00 94.81 172 ASN A O 1
ATOM 1346 N N . GLU A 1 173 ? 13.183 4.420 -16.563 1.00 91.56 173 GLU A N 1
ATOM 1347 C CA . GLU A 1 173 ? 13.259 2.990 -16.936 1.00 91.56 173 GLU A CA 1
ATOM 1348 C C . GLU A 1 173 ? 14.342 2.195 -16.178 1.00 91.56 173 GLU A C 1
ATOM 1350 O O . GLU A 1 173 ? 14.335 0.967 -16.153 1.00 91.56 173 GLU A O 1
ATOM 1355 N N . LYS A 1 174 ? 15.286 2.886 -15.527 1.00 90.75 174 LYS A N 1
ATOM 1356 C CA . LYS A 1 174 ? 16.309 2.279 -14.661 1.00 90.75 174 LYS A CA 1
ATOM 1357 C C . LYS A 1 174 ? 15.882 2.227 -13.191 1.00 90.75 174 LYS A C 1
ATOM 1359 O O . LYS A 1 174 ? 16.701 1.880 -12.347 1.00 90.75 174 LYS A O 1
ATOM 1364 N N . GLY A 1 175 ? 14.648 2.620 -12.872 1.00 91.69 175 GLY A N 1
ATOM 1365 C CA . GLY A 1 175 ? 14.157 2.718 -11.499 1.00 91.69 175 GLY A CA 1
ATOM 1366 C C . GLY A 1 175 ? 14.743 3.890 -10.709 1.00 91.69 175 GLY A C 1
ATOM 1367 O O . GLY A 1 175 ? 14.648 3.907 -9.488 1.00 91.69 175 GLY A O 1
ATOM 1368 N N . GLN A 1 176 ? 15.374 4.862 -11.373 1.00 95.00 176 GLN A N 1
ATOM 1369 C CA . GLN A 1 176 ? 16.008 5.999 -10.705 1.00 95.00 176 GLN A CA 1
ATOM 1370 C C . GLN A 1 176 ? 15.035 7.169 -10.606 1.00 95.00 176 GLN A C 1
ATOM 1372 O O . GLN A 1 176 ? 14.399 7.529 -11.601 1.00 95.00 176 GLN A O 1
ATOM 1377 N N . THR A 1 177 ? 14.982 7.810 -9.441 1.00 97.00 177 THR A N 1
ATOM 1378 C CA . THR A 1 177 ? 14.229 9.052 -9.254 1.00 97.00 177 THR A CA 1
ATOM 1379 C C . THR A 1 177 ? 14.823 10.172 -10.103 1.00 97.00 177 THR A C 1
ATOM 1381 O O . THR A 1 177 ? 15.997 10.514 -9.968 1.00 97.00 177 THR A O 1
ATOM 1384 N N . ILE A 1 178 ? 13.999 10.763 -10.968 1.00 97.25 178 ILE A N 1
ATOM 1385 C CA . ILE A 1 178 ? 14.375 11.880 -11.848 1.00 97.25 178 ILE A CA 1
ATOM 1386 C C . ILE A 1 178 ? 13.660 13.188 -11.501 1.00 97.25 178 ILE A C 1
ATOM 1388 O O . ILE A 1 178 ? 14.149 14.262 -11.847 1.00 97.25 178 ILE A O 1
ATOM 1392 N N . SER A 1 179 ? 12.524 13.127 -10.803 1.00 97.44 179 SER A N 1
ATOM 1393 C CA . SER A 1 179 ? 11.819 14.311 -10.302 1.00 97.44 179 SER A CA 1
ATOM 1394 C C . SER A 1 179 ? 10.865 13.963 -9.162 1.00 97.44 179 SER A C 1
ATOM 1396 O O . SER A 1 179 ? 10.505 12.800 -8.989 1.00 97.44 179 SER A O 1
ATOM 1398 N N . HIS A 1 180 ? 10.400 14.988 -8.449 1.00 97.88 180 HIS A N 1
ATOM 1399 C CA . HIS A 1 180 ? 9.380 14.885 -7.406 1.00 97.88 180 HIS A CA 1
ATOM 1400 C C . HIS A 1 180 ? 8.149 15.694 -7.818 1.00 97.88 180 HIS A C 1
ATOM 1402 O O . HIS A 1 180 ? 8.286 16.790 -8.366 1.00 97.88 180 HIS A O 1
ATOM 1408 N N . GLU A 1 181 ? 6.956 15.172 -7.554 1.00 98.12 181 GLU A N 1
ATOM 1409 C CA . GLU A 1 181 ? 5.695 15.864 -7.820 1.00 98.12 181 GLU A CA 1
ATOM 1410 C C . GLU A 1 181 ? 4.720 15.693 -6.654 1.00 98.12 181 GLU A C 1
ATOM 1412 O O . GLU A 1 181 ? 4.788 14.710 -5.923 1.00 98.12 181 GLU A O 1
ATOM 1417 N N . VAL A 1 182 ? 3.795 16.641 -6.501 1.00 98.56 182 VAL A N 1
ATOM 1418 C CA . VAL A 1 182 ? 2.692 16.574 -5.535 1.00 98.56 182 VAL A CA 1
ATOM 1419 C C . VAL A 1 182 ? 1.385 16.774 -6.293 1.00 98.56 182 VAL A C 1
ATOM 1421 O O . VAL A 1 182 ? 1.291 17.698 -7.103 1.00 98.56 182 VAL A O 1
ATOM 1424 N N . GLY A 1 183 ? 0.396 15.909 -6.072 1.00 98.25 183 GLY A N 1
ATOM 1425 C CA . GLY A 1 183 ? -0.907 16.042 -6.724 1.00 98.25 183 GLY A CA 1
ATOM 1426 C C . GLY A 1 183 ? -1.769 14.783 -6.691 1.00 98.25 183 GLY A C 1
ATOM 1427 O O . GLY A 1 183 ? -1.482 13.821 -5.975 1.00 98.25 183 GLY A O 1
ATOM 1428 N N . GLN A 1 184 ? -2.828 14.792 -7.504 1.00 97.62 184 GLN A N 1
ATOM 1429 C CA . GLN A 1 184 ? -3.719 13.654 -7.738 1.00 97.62 184 GLN A CA 1
ATOM 1430 C C . GLN A 1 184 ? -3.161 12.750 -8.840 1.00 97.62 184 GLN A C 1
ATOM 1432 O O . GLN A 1 184 ? -3.096 13.147 -10.005 1.00 97.62 184 GLN A O 1
ATOM 1437 N N . PHE A 1 185 ? -2.782 11.524 -8.481 1.00 97.12 185 PHE A N 1
ATOM 1438 C CA . PHE A 1 185 ? -2.145 10.576 -9.402 1.00 97.12 185 PHE A CA 1
ATOM 1439 C C . PHE A 1 185 ? -2.905 9.253 -9.541 1.00 97.12 185 PHE A C 1
ATOM 1441 O O . PHE A 1 185 ? -2.520 8.423 -10.360 1.00 97.12 185 PHE A O 1
ATOM 1448 N N . GLY A 1 186 ? -3.976 9.053 -8.766 1.00 96.31 186 GLY A N 1
ATOM 1449 C CA . GLY A 1 186 ? -4.711 7.786 -8.746 1.00 96.31 186 GLY A CA 1
ATOM 1450 C C . GLY A 1 186 ? -3.952 6.679 -8.012 1.00 96.31 186 GLY A C 1
ATOM 1451 O O . GLY A 1 186 ? -4.082 5.508 -8.358 1.00 96.31 186 GLY A O 1
ATOM 1452 N N . ILE A 1 187 ? -3.147 7.045 -7.009 1.00 98.25 187 ILE A N 1
ATOM 1453 C CA . ILE A 1 187 ? -2.445 6.088 -6.147 1.00 98.25 187 ILE A CA 1
ATOM 1454 C C . ILE A 1 187 ? -3.461 5.515 -5.168 1.00 98.25 187 ILE A C 1
ATOM 1456 O O . ILE A 1 187 ? -3.972 6.222 -4.303 1.00 98.25 187 ILE A O 1
ATOM 1460 N N . HIS A 1 188 ? -3.794 4.241 -5.328 1.00 98.62 188 HIS A N 1
ATOM 1461 C CA . HIS A 1 188 ? -4.770 3.543 -4.493 1.00 98.62 188 HIS A CA 1
ATOM 1462 C C . HIS A 1 188 ? -4.072 2.478 -3.640 1.00 98.62 188 HIS A C 1
ATOM 1464 O O . HIS A 1 188 ? -2.991 2.013 -3.993 1.00 98.62 188 HIS A O 1
ATOM 1470 N N . LEU A 1 189 ? -4.714 2.075 -2.546 1.00 98.81 189 LEU A N 1
ATOM 1471 C CA . LEU A 1 189 ? -4.432 0.849 -1.814 1.00 98.81 189 LEU A CA 1
ATOM 1472 C C . LEU A 1 189 ? -5.455 -0.218 -2.232 1.00 98.81 189 LEU A C 1
ATOM 1474 O O . LEU A 1 189 ? -6.655 -0.055 -1.987 1.00 98.81 189 LEU A O 1
ATOM 1478 N N . HIS A 1 190 ? -4.998 -1.267 -2.921 1.00 98.44 190 HIS A N 1
ATOM 1479 C CA . HIS A 1 190 ? -5.875 -2.278 -3.526 1.00 98.44 190 HIS A CA 1
ATOM 1480 C C . HIS A 1 190 ? -5.253 -3.684 -3.608 1.00 98.44 190 HIS A C 1
ATOM 1482 O O . HIS A 1 190 ? -4.141 -3.925 -3.147 1.00 98.44 190 HIS A O 1
ATOM 1488 N N . SER A 1 191 ? -5.979 -4.640 -4.192 1.00 97.88 191 SER A N 1
ATOM 1489 C CA . SER A 1 191 ? -5.477 -5.999 -4.413 1.00 97.88 191 SER A CA 1
ATOM 1490 C C . SER A 1 191 ? -4.354 -6.027 -5.451 1.00 97.88 191 SER A C 1
ATOM 1492 O O . SER A 1 191 ? -4.458 -5.401 -6.503 1.00 97.88 191 SER A O 1
ATOM 1494 N N . GLY A 1 192 ? -3.293 -6.771 -5.167 1.00 96.56 192 GLY A N 1
ATOM 1495 C CA . GLY A 1 192 ? -2.316 -7.236 -6.141 1.00 96.56 192 GLY A CA 1
ATOM 1496 C C . GLY A 1 192 ? -2.804 -8.484 -6.876 1.00 96.56 192 GLY A C 1
ATOM 1497 O O . GLY A 1 192 ? -3.965 -8.863 -6.780 1.00 96.56 192 GLY A O 1
ATOM 1498 N N . GLY A 1 193 ? -1.921 -9.132 -7.626 1.00 94.19 193 GLY A N 1
ATOM 1499 C CA . GLY A 1 193 ? -2.236 -10.382 -8.309 1.00 94.19 193 GLY A CA 1
ATOM 1500 C C . GLY A 1 193 ? -1.465 -11.582 -7.765 1.00 94.19 193 GLY A C 1
ATOM 1501 O O . GLY A 1 193 ? -0.709 -11.452 -6.799 1.00 94.19 193 GLY A O 1
ATOM 1502 N N . PRO A 1 194 ? -1.659 -12.751 -8.397 1.00 92.44 194 PRO A N 1
ATOM 1503 C CA . PRO A 1 194 ? -0.935 -13.965 -8.062 1.00 92.44 194 PRO A CA 1
ATOM 1504 C C . PRO A 1 194 ? 0.493 -13.922 -8.622 1.00 92.44 194 PRO A C 1
ATOM 1506 O O . PRO A 1 194 ? 0.785 -13.180 -9.561 1.00 92.44 194 PRO A O 1
ATOM 1509 N N . GLY A 1 195 ? 1.363 -14.782 -8.090 1.00 90.38 195 GLY A N 1
ATOM 1510 C CA . GLY A 1 195 ? 2.785 -14.830 -8.450 1.00 90.38 195 GLY A CA 1
ATOM 1511 C C . GLY A 1 195 ? 3.649 -13.907 -7.590 1.00 90.38 195 GLY A C 1
ATOM 1512 O O . GLY A 1 195 ? 3.168 -13.330 -6.621 1.00 90.38 195 GLY A O 1
ATOM 1513 N N . GLU A 1 196 ? 4.936 -13.808 -7.911 1.00 86.69 196 GLU A N 1
ATOM 1514 C CA . GLU A 1 196 ? 5.904 -13.022 -7.125 1.00 86.69 196 GLU A CA 1
ATOM 1515 C C . GLU A 1 196 ? 6.120 -11.603 -7.674 1.00 86.69 196 GLU A C 1
ATOM 1517 O O . GLU A 1 196 ? 6.569 -10.721 -6.940 1.00 86.69 196 GLU A O 1
ATOM 1522 N N . ASP A 1 197 ? 5.722 -11.363 -8.927 1.00 92.38 197 ASP A N 1
ATOM 1523 C CA . ASP A 1 197 ? 5.895 -10.087 -9.617 1.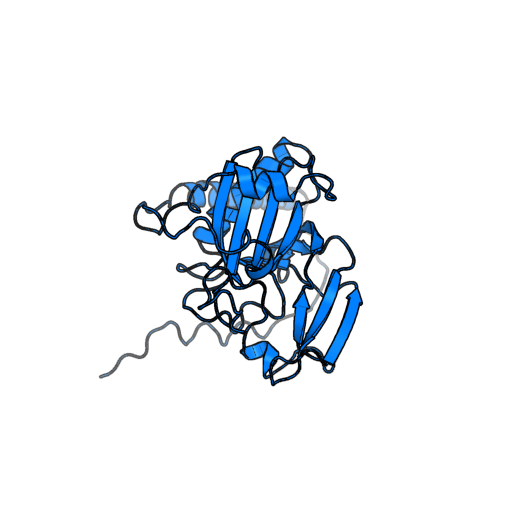00 92.38 197 ASP A CA 1
ATOM 1524 C C . ASP A 1 197 ? 4.663 -9.181 -9.487 1.00 92.38 197 ASP A C 1
ATOM 1526 O O . ASP A 1 197 ? 3.529 -9.579 -9.762 1.00 92.38 197 ASP A O 1
ATOM 1530 N N . VAL A 1 198 ? 4.900 -7.905 -9.190 1.00 94.25 198 VAL A N 1
ATOM 1531 C CA . VAL A 1 198 ? 3.885 -6.837 -9.173 1.00 94.25 198 VAL A CA 1
ATOM 1532 C C . VAL A 1 198 ? 3.390 -6.522 -10.580 1.00 94.25 198 VAL A C 1
ATOM 1534 O O . VAL A 1 198 ? 2.197 -6.329 -10.806 1.00 94.25 198 VAL A O 1
ATOM 1537 N N . ASN A 1 199 ? 4.317 -6.455 -11.535 1.00 91.44 199 ASN A N 1
ATOM 1538 C CA . ASN A 1 199 ? 4.049 -6.332 -12.966 1.00 91.44 199 ASN A CA 1
ATOM 1539 C C . ASN A 1 199 ? 2.932 -5.312 -13.319 1.00 91.44 199 ASN A C 1
ATOM 1541 O O . ASN A 1 199 ? 3.051 -4.126 -13.019 1.00 91.44 199 ASN A O 1
ATOM 1545 N N . GLN A 1 200 ? 1.837 -5.743 -13.948 1.00 93.00 200 GLN A N 1
ATOM 1546 C CA . GLN A 1 200 ? 0.722 -4.886 -14.369 1.00 93.00 200 GLN A CA 1
ATOM 1547 C C . GLN A 1 200 ? -0.219 -4.440 -13.241 1.00 93.00 200 GLN A C 1
ATOM 1549 O O . GLN A 1 200 ? -1.100 -3.613 -13.485 1.00 93.00 200 GLN A O 1
ATOM 1554 N N . TYR A 1 201 ? -0.055 -4.963 -12.024 1.00 94.56 201 TYR A N 1
ATOM 1555 C CA . TYR A 1 201 ? -0.982 -4.717 -10.921 1.00 94.56 201 TYR A CA 1
ATOM 1556 C C . TYR A 1 201 ? -0.754 -3.375 -10.221 1.00 94.56 201 TYR A C 1
ATOM 1558 O O . TYR A 1 201 ? -1.639 -2.937 -9.499 1.00 94.56 201 TYR A O 1
ATOM 1566 N N . SER A 1 202 ? 0.378 -2.690 -10.424 1.00 94.88 202 SER A N 1
ATOM 1567 C CA . SER A 1 202 ? 0.600 -1.366 -9.825 1.00 94.88 202 SER A CA 1
ATOM 1568 C C . SER A 1 202 ? 1.519 -0.475 -10.655 1.00 94.88 202 SER A C 1
ATOM 1570 O O . SER A 1 202 ? 2.675 -0.813 -10.885 1.00 94.88 202 SER A O 1
ATOM 1572 N N . ALA A 1 203 ? 1.032 0.714 -11.019 1.00 94.75 203 ALA A N 1
ATOM 1573 C CA . ALA A 1 203 ? 1.832 1.806 -11.589 1.00 94.75 203 ALA A CA 1
ATOM 1574 C C . ALA A 1 203 ? 2.321 2.814 -10.520 1.00 94.75 203 ALA A C 1
ATOM 1576 O O . ALA A 1 203 ? 2.593 3.971 -10.842 1.00 94.75 203 ALA A O 1
ATOM 1577 N N . GLY A 1 204 ? 2.357 2.394 -9.247 1.00 95.75 204 GLY A N 1
ATOM 1578 C CA . GLY A 1 204 ? 2.691 3.225 -8.079 1.00 95.75 204 GLY A CA 1
ATOM 1579 C C . GLY A 1 204 ? 1.700 3.102 -6.910 1.00 95.75 204 GLY A C 1
ATOM 1580 O O . GLY A 1 204 ? 1.935 3.645 -5.831 1.00 95.75 204 GLY A O 1
ATOM 1581 N N . CYS A 1 205 ? 0.592 2.384 -7.109 1.00 98.06 205 CYS A N 1
ATOM 1582 C CA . CYS A 1 205 ? -0.341 1.982 -6.059 1.00 98.06 205 CYS A CA 1
ATOM 1583 C C . CYS A 1 205 ? 0.335 1.143 -4.967 1.00 98.06 205 CYS A C 1
ATOM 1585 O O . CYS A 1 205 ? 1.344 0.477 -5.198 1.00 98.06 205 CYS A O 1
ATOM 1587 N N . GLN A 1 206 ? -0.285 1.145 -3.794 1.00 98.56 206 GLN A N 1
ATOM 1588 C CA . GLN A 1 206 ? 0.056 0.271 -2.681 1.00 98.56 206 GLN A CA 1
ATOM 1589 C C . GLN A 1 206 ? -0.806 -0.987 -2.818 1.00 98.56 206 GLN A C 1
ATOM 1591 O O . GLN A 1 206 ? -2.021 -0.883 -2.974 1.00 98.56 206 GLN A O 1
ATOM 1596 N N . ILE A 1 207 ? -0.216 -2.176 -2.843 1.00 98.38 207 ILE A N 1
ATOM 1597 C CA . ILE A 1 207 ? -0.969 -3.391 -3.159 1.00 98.38 207 ILE A CA 1
ATOM 1598 C C . ILE A 1 207 ? -0.708 -4.528 -2.183 1.00 98.38 207 ILE A C 1
ATOM 1600 O O . ILE A 1 207 ? 0.430 -4.785 -1.805 1.00 98.38 207 ILE A O 1
ATOM 1604 N N . VAL A 1 208 ? -1.772 -5.243 -1.820 1.00 98.00 208 VAL A N 1
ATOM 1605 C CA . VAL A 1 208 ? -1.708 -6.471 -1.013 1.00 98.00 208 VAL A CA 1
ATOM 1606 C C . VAL A 1 208 ? -1.631 -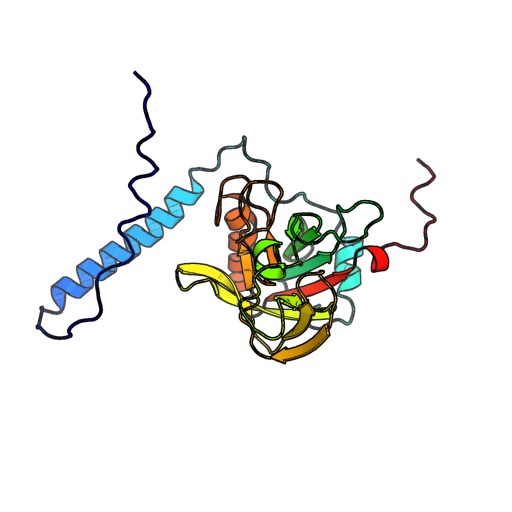7.672 -1.945 1.00 98.00 208 VAL A C 1
ATOM 1608 O O . VAL A 1 208 ? -2.506 -7.853 -2.792 1.00 98.00 208 VAL A O 1
ATOM 1611 N N . TRP A 1 209 ? -0.607 -8.507 -1.799 1.00 97.19 209 TRP A N 1
ATOM 1612 C CA . TRP A 1 209 ? -0.452 -9.720 -2.599 1.00 97.19 209 TRP A CA 1
ATOM 1613 C C . TRP A 1 209 ? -1.682 -10.625 -2.470 1.00 97.19 209 TRP A C 1
ATOM 1615 O O . TRP A 1 209 ? -2.212 -10.808 -1.378 1.00 97.19 209 TRP A O 1
ATOM 1625 N N . SER A 1 210 ? -2.172 -11.162 -3.587 1.00 95.19 210 SER A N 1
ATOM 1626 C CA . SER A 1 210 ? -3.391 -11.981 -3.620 1.00 95.19 210 SER A CA 1
ATOM 1627 C C . SER A 1 210 ? -3.116 -13.262 -4.418 1.00 95.19 210 SER A C 1
ATOM 1629 O O . SER A 1 210 ? -3.265 -13.270 -5.644 1.00 95.19 210 SER A O 1
ATOM 1631 N N . PRO A 1 211 ? -2.654 -14.347 -3.759 1.00 93.38 211 PRO A N 1
ATOM 1632 C CA . PRO A 1 211 ? -2.219 -15.576 -4.433 1.00 93.38 211 PRO A CA 1
ATOM 1633 C C . PRO A 1 211 ? -3.333 -16.294 -5.207 1.00 93.38 211 PRO A C 1
ATOM 1635 O O . PRO A 1 211 ? -3.056 -17.144 -6.049 1.00 93.38 211 PRO A O 1
ATOM 1638 N N . GLU A 1 212 ? -4.589 -15.960 -4.932 1.00 92.88 212 GLU A N 1
ATOM 1639 C CA . GLU A 1 212 ? -5.791 -16.550 -5.523 1.00 92.88 212 GLU A CA 1
ATOM 1640 C C . GLU A 1 212 ? -6.215 -15.831 -6.805 1.00 92.88 212 GLU A C 1
ATOM 1642 O O . GLU A 1 212 ? -7.077 -16.326 -7.529 1.00 92.88 212 GLU A O 1
ATOM 1647 N N . GLY A 1 213 ? -5.648 -14.654 -7.076 1.00 91.88 213 GLY A N 1
ATOM 1648 C CA . GLY A 1 213 ? -6.071 -13.804 -8.177 1.00 91.88 213 GLY A CA 1
ATOM 1649 C C . GLY A 1 213 ? -6.251 -12.346 -7.774 1.00 91.88 213 GLY A C 1
ATOM 1650 O O . GLY A 1 213 ? -6.339 -11.994 -6.601 1.00 91.88 213 GLY A O 1
ATOM 1651 N N . TYR A 1 214 ? -6.347 -11.493 -8.791 1.00 94.06 214 TYR A N 1
ATOM 1652 C CA . TYR A 1 214 ? -6.640 -10.073 -8.625 1.00 94.06 214 TYR A CA 1
ATOM 1653 C C . TYR A 1 214 ? -8.030 -9.872 -8.001 1.00 94.06 214 TYR A C 1
ATOM 1655 O O . TYR A 1 214 ? -9.014 -10.408 -8.508 1.00 94.06 214 TYR A O 1
ATOM 1663 N N . PHE A 1 215 ? -8.097 -9.115 -6.903 1.00 95.56 215 PHE A N 1
ATOM 1664 C CA . PHE A 1 215 ? -9.267 -8.982 -6.020 1.00 95.56 215 PHE A CA 1
ATOM 1665 C C . PHE A 1 215 ? -9.784 -10.327 -5.475 1.00 95.56 215 PHE A C 1
ATOM 1667 O O . PHE A 1 215 ? -10.985 -10.546 -5.338 1.00 95.56 215 PHE A O 1
ATOM 1674 N N . GLY A 1 216 ? -8.856 -11.238 -5.163 1.00 93.12 216 GLY A N 1
ATOM 1675 C CA . GLY A 1 216 ? -9.134 -12.538 -4.558 1.00 93.12 216 GLY A CA 1
ATOM 1676 C C . GLY A 1 216 ? -9.454 -12.487 -3.059 1.00 93.12 216 GLY A C 1
ATOM 1677 O O . GLY A 1 216 ? -9.584 -11.429 -2.438 1.00 93.12 216 GLY A O 1
ATOM 1678 N N . ALA A 1 217 ? -9.559 -13.669 -2.449 1.00 94.12 217 ALA A N 1
ATOM 1679 C CA . ALA A 1 217 ? -9.973 -13.817 -1.054 1.00 94.12 217 ALA A CA 1
ATOM 1680 C C . ALA A 1 217 ? -9.043 -13.102 -0.055 1.00 94.12 217 ALA A C 1
ATOM 1682 O O . ALA A 1 217 ? -9.524 -12.618 0.970 1.00 94.12 217 ALA A O 1
ATOM 1683 N N . THR A 1 218 ? -7.734 -13.018 -0.325 1.00 94.62 218 THR A N 1
ATOM 1684 C CA . THR A 1 218 ? -6.802 -12.289 0.553 1.00 94.62 218 THR A CA 1
ATOM 1685 C C . THR A 1 218 ? -7.131 -10.803 0.610 1.00 94.62 218 THR A C 1
ATOM 1687 O O . THR A 1 218 ? -7.165 -10.233 1.700 1.00 94.62 218 THR A O 1
ATOM 1690 N N . TRP A 1 219 ? -7.466 -10.184 -0.525 1.00 96.69 219 TRP A N 1
ATOM 1691 C CA . TRP A 1 219 ? -7.885 -8.786 -0.540 1.00 96.69 219 TRP A CA 1
ATOM 1692 C C . TRP A 1 219 ? -9.149 -8.554 0.283 1.00 96.69 219 TRP A C 1
ATOM 1694 O O . TRP A 1 219 ? -9.184 -7.633 1.090 1.00 96.69 219 TRP A O 1
ATOM 1704 N N . HIS A 1 220 ? -10.160 -9.407 0.138 1.00 95.56 220 HIS A N 1
ATOM 1705 C CA . HIS A 1 220 ? -11.393 -9.294 0.920 1.00 95.56 220 HIS A CA 1
ATOM 1706 C C . HIS A 1 220 ? -11.143 -9.431 2.424 1.00 95.56 220 HIS A C 1
ATOM 1708 O O . HIS A 1 220 ? -11.670 -8.659 3.223 1.00 95.56 220 HIS A O 1
ATOM 1714 N N . ARG A 1 221 ? -10.244 -10.338 2.822 1.00 95.62 221 ARG A N 1
ATOM 1715 C CA . ARG A 1 221 ? -9.827 -10.488 4.224 1.00 95.62 221 ARG A CA 1
ATOM 1716 C C . ARG A 1 221 ? -9.060 -9.275 4.767 1.00 95.62 221 ARG A C 1
ATOM 1718 O O . ARG A 1 221 ? -9.064 -9.080 5.979 1.00 95.62 221 ARG A O 1
ATOM 1725 N N . PHE A 1 222 ? -8.440 -8.469 3.907 1.00 97.06 222 PHE A N 1
ATOM 1726 C CA . PHE A 1 222 ? -7.811 -7.196 4.270 1.00 97.06 222 PHE A CA 1
ATOM 1727 C C . PHE A 1 222 ? -8.828 -6.041 4.292 1.00 97.06 222 PHE A C 1
ATOM 1729 O O . PHE A 1 222 ? -8.977 -5.336 5.289 1.00 97.06 222 PHE A O 1
ATOM 1736 N N . PHE A 1 223 ? -9.540 -5.843 3.183 1.00 98.25 223 PHE A N 1
ATOM 1737 C CA . PHE A 1 223 ? -10.359 -4.664 2.925 1.00 98.25 223 PHE A CA 1
ATOM 1738 C C . PHE A 1 223 ? -11.692 -4.681 3.666 1.00 98.25 223 PHE A C 1
ATOM 1740 O O . PHE A 1 223 ? -12.069 -3.657 4.234 1.00 98.25 223 PHE A O 1
ATOM 1747 N N . ASP A 1 224 ? -12.405 -5.810 3.687 1.00 97.31 224 ASP A N 1
ATOM 1748 C CA . ASP A 1 224 ? -13.767 -5.849 4.225 1.00 97.31 224 ASP A CA 1
ATOM 1749 C C . ASP A 1 224 ? -13.792 -5.585 5.742 1.00 97.31 224 ASP A C 1
ATOM 1751 O O . ASP A 1 224 ? -14.581 -4.738 6.172 1.00 97.31 224 ASP A O 1
ATOM 1755 N N . PRO A 1 225 ? -12.909 -6.189 6.572 1.00 97.38 225 PRO A N 1
ATOM 1756 C CA . PRO A 1 225 ? -12.838 -5.857 7.994 1.00 97.38 225 PRO A CA 1
ATOM 1757 C C . PRO A 1 225 ? -12.439 -4.402 8.246 1.00 97.38 225 PRO A C 1
ATOM 1759 O O . PRO A 1 225 ? -13.030 -3.757 9.110 1.00 97.38 225 PRO A O 1
ATOM 1762 N N . ALA A 1 226 ? -11.482 -3.867 7.480 1.00 98.19 226 ALA A N 1
ATOM 1763 C CA . ALA A 1 226 ? -11.059 -2.473 7.592 1.00 98.19 226 ALA A CA 1
ATOM 1764 C C . ALA A 1 226 ? -12.208 -1.515 7.251 1.00 98.19 226 ALA A C 1
ATOM 1766 O O . ALA A 1 226 ? -12.534 -0.625 8.033 1.00 98.19 226 ALA A O 1
ATOM 1767 N N . SER A 1 227 ? -12.866 -1.730 6.109 1.00 98.12 227 SER A N 1
ATOM 1768 C CA . SER A 1 227 ? -13.987 -0.911 5.646 1.00 98.12 227 SER A CA 1
ATOM 1769 C C . SER A 1 227 ? -15.166 -0.973 6.614 1.00 98.12 227 SER A C 1
ATOM 1771 O O . SER A 1 227 ? -15.736 0.061 6.963 1.00 98.12 227 SER A O 1
ATOM 1773 N N . LYS A 1 228 ? -15.497 -2.170 7.113 1.00 97.62 228 LYS A N 1
ATOM 1774 C CA . LYS A 1 228 ? -16.545 -2.339 8.118 1.00 97.62 228 LYS A CA 1
ATOM 1775 C C . LYS A 1 228 ? -16.200 -1.629 9.427 1.00 97.62 228 LYS A C 1
ATOM 1777 O O . LYS A 1 228 ? -17.034 -0.892 9.940 1.00 97.62 228 LYS A O 1
ATOM 1782 N N . ALA A 1 229 ? -14.985 -1.794 9.945 1.00 98.25 229 ALA A N 1
ATOM 1783 C CA . ALA A 1 229 ? -14.564 -1.123 11.172 1.00 98.25 229 ALA A CA 1
ATOM 1784 C C . ALA A 1 229 ? -14.554 0.406 11.016 1.00 98.25 229 ALA A C 1
ATOM 1786 O O . ALA A 1 229 ? -14.952 1.114 11.939 1.00 98.25 229 ALA A O 1
ATOM 1787 N N . MET A 1 230 ? -14.176 0.925 9.844 1.00 98.56 230 MET A N 1
ATOM 1788 C CA . MET A 1 230 ? -14.285 2.352 9.536 1.00 98.56 230 MET A CA 1
ATOM 1789 C C . MET A 1 230 ? -15.742 2.830 9.588 1.00 98.56 230 MET A C 1
ATOM 1791 O O . MET A 1 230 ? -16.031 3.837 10.231 1.00 98.56 230 MET A O 1
ATOM 1795 N N . GLN A 1 231 ? -16.669 2.092 8.968 1.00 98.19 231 GLN A N 1
ATOM 1796 C CA . GLN A 1 231 ? -18.102 2.407 9.003 1.00 98.19 231 GLN A CA 1
ATOM 1797 C C . GLN A 1 231 ? -18.657 2.380 10.432 1.00 98.19 231 GLN A C 1
ATOM 1799 O O . GLN A 1 231 ? -19.301 3.340 10.849 1.00 98.19 231 GLN A O 1
ATOM 1804 N N . ASP A 1 232 ? -18.356 1.328 11.196 1.00 98.12 232 ASP A N 1
ATOM 1805 C CA . ASP A 1 232 ? -18.822 1.159 12.578 1.00 98.12 232 ASP A CA 1
ATOM 1806 C C . ASP A 1 232 ? -18.304 2.277 13.513 1.00 98.12 232 ASP A C 1
ATOM 1808 O O . ASP A 1 232 ? -18.931 2.575 14.528 1.00 98.12 232 ASP A O 1
ATOM 1812 N N . ASN A 1 233 ? -17.186 2.926 13.158 1.00 97.88 233 ASN A N 1
ATOM 1813 C CA . ASN A 1 233 ? -16.569 4.020 13.917 1.00 97.88 233 ASN A CA 1
ATOM 1814 C C . ASN A 1 233 ? -16.781 5.413 13.290 1.00 97.88 233 ASN A C 1
ATOM 1816 O O . ASN A 1 233 ? -16.150 6.376 13.722 1.00 97.88 233 ASN A O 1
ATOM 1820 N N . ASN A 1 234 ? -17.655 5.553 12.284 1.00 97.81 234 ASN A N 1
ATOM 1821 C CA . ASN A 1 234 ? -17.872 6.807 11.542 1.00 97.81 234 ASN A CA 1
ATOM 1822 C C . ASN A 1 234 ? -16.579 7.435 10.975 1.00 97.81 234 ASN A C 1
ATOM 1824 O O . ASN A 1 234 ? -16.468 8.655 10.826 1.00 97.81 234 ASN A O 1
ATOM 1828 N N . GLN A 1 235 ? -15.600 6.603 10.636 1.00 98.44 235 GLN A N 1
ATOM 1829 C CA . GLN A 1 235 ? -14.313 7.008 10.097 1.00 98.44 235 GLN A CA 1
ATOM 1830 C C . GLN A 1 235 ? -14.371 7.029 8.561 1.00 98.44 235 GLN A C 1
ATOM 1832 O O . GLN A 1 235 ? -14.638 6.019 7.916 1.00 98.44 235 GLN A O 1
ATOM 1837 N N . SER A 1 236 ? -14.1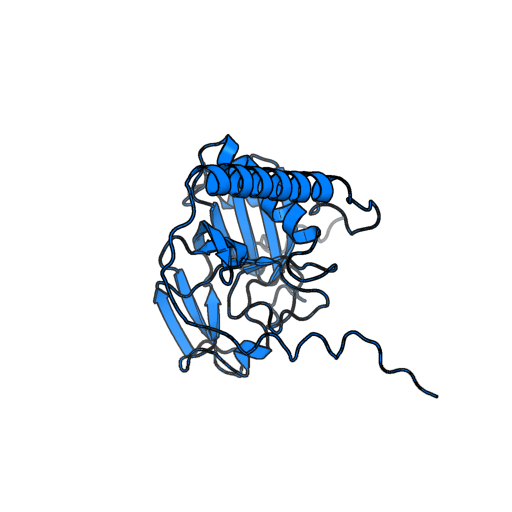10 8.186 7.947 1.00 97.62 236 SER A N 1
ATOM 1838 C CA . SER A 1 236 ? -14.196 8.366 6.482 1.00 97.62 236 SER A CA 1
ATOM 1839 C C . SER A 1 236 ? -12.846 8.326 5.760 1.00 97.62 236 SER A C 1
ATOM 1841 O O . SER A 1 236 ? -12.798 8.203 4.535 1.00 97.62 236 SER A O 1
ATOM 1843 N N . ILE A 1 237 ? -11.756 8.416 6.518 1.00 98.31 237 ILE A N 1
ATOM 1844 C CA . ILE A 1 237 ? -10.382 8.474 6.031 1.00 98.31 237 ILE A CA 1
ATOM 1845 C C . ILE A 1 237 ? -9.605 7.306 6.618 1.00 98.31 237 ILE A C 1
ATOM 1847 O O . ILE A 1 237 ? -9.739 7.022 7.801 1.00 98.31 237 ILE A O 1
ATOM 1851 N N . LEU A 1 238 ? -8.786 6.648 5.808 1.00 98.69 238 LEU A N 1
ATOM 1852 C CA . LEU A 1 238 ? -7.793 5.679 6.249 1.00 98.69 238 LEU A CA 1
ATOM 1853 C C . LEU A 1 238 ? -6.420 6.368 6.261 1.00 98.69 238 LEU A C 1
ATOM 1855 O O . LEU A 1 238 ? -5.864 6.599 5.181 1.00 98.69 238 LEU A O 1
ATOM 1859 N N . PRO A 1 239 ? -5.858 6.689 7.439 1.00 98.75 239 PRO A N 1
ATOM 1860 C CA . PRO A 1 239 ? -4.458 7.067 7.541 1.00 98.75 239 PRO A CA 1
ATOM 1861 C C . PRO A 1 239 ? -3.567 5.908 7.113 1.00 98.75 239 PRO A C 1
ATOM 1863 O O . PRO A 1 239 ? -3.705 4.783 7.602 1.00 98.75 239 PRO A O 1
ATOM 1866 N N . TYR A 1 240 ? -2.641 6.204 6.213 1.00 98.75 240 TYR A N 1
ATOM 1867 C CA . TYR A 1 240 ? -1.646 5.272 5.716 1.00 98.75 240 TYR A CA 1
ATOM 1868 C C . TYR A 1 240 ? -0.255 5.856 5.926 1.00 98.75 240 TYR A C 1
ATOM 1870 O O . TYR A 1 240 ? 0.067 6.903 5.370 1.00 98.75 240 TYR A O 1
ATOM 1878 N N . MET A 1 241 ? 0.572 5.197 6.724 1.00 98.50 241 MET A N 1
ATOM 1879 C CA . MET A 1 241 ? 1.967 5.577 6.905 1.00 98.50 241 MET A CA 1
ATOM 1880 C C . MET A 1 241 ? 2.845 4.707 6.020 1.00 98.50 241 MET A C 1
ATOM 1882 O O . MET A 1 241 ? 2.816 3.492 6.139 1.00 98.50 241 MET A O 1
ATOM 1886 N N . LEU A 1 242 ? 3.646 5.313 5.159 1.00 98.38 242 LEU A N 1
ATOM 1887 C CA . LEU A 1 242 ? 4.677 4.618 4.405 1.00 98.38 242 LEU A CA 1
ATOM 1888 C C . LEU A 1 242 ? 6.032 4.864 5.063 1.00 98.38 242 LEU A C 1
ATOM 1890 O O . LEU A 1 242 ? 6.440 6.016 5.217 1.00 98.38 242 LEU A O 1
ATOM 1894 N N . VAL A 1 243 ? 6.722 3.789 5.419 1.00 96.31 243 VAL A N 1
ATOM 1895 C CA . VAL A 1 243 ? 8.070 3.806 5.989 1.00 96.31 243 VAL A CA 1
ATOM 1896 C C . VAL A 1 243 ? 8.977 2.872 5.202 1.00 96.31 243 VAL A C 1
ATOM 1898 O O . VAL A 1 243 ? 8.523 1.891 4.619 1.00 96.31 243 VAL A O 1
ATOM 1901 N N . ASP A 1 244 ? 10.266 3.177 5.206 1.00 94.19 244 ASP A N 1
ATOM 1902 C CA . ASP A 1 244 ? 11.302 2.266 4.727 1.00 94.19 244 ASP A CA 1
ATOM 1903 C C . ASP A 1 244 ? 11.739 1.345 5.876 1.00 94.19 244 ASP A C 1
ATOM 1905 O O . ASP A 1 244 ? 11.940 1.815 7.001 1.00 94.19 244 ASP A O 1
ATOM 1909 N N . ALA A 1 245 ? 11.868 0.045 5.612 1.00 91.69 245 ALA A N 1
ATOM 1910 C CA . ALA A 1 245 ? 12.243 -0.965 6.600 1.00 91.69 245 ALA A CA 1
ATOM 1911 C C . ALA A 1 245 ? 13.581 -0.647 7.285 1.00 91.69 245 ALA A C 1
ATOM 1913 O O . ALA A 1 245 ? 13.736 -0.869 8.488 1.00 91.69 245 ALA A O 1
ATOM 1914 N N . THR A 1 246 ? 14.528 -0.029 6.572 1.00 88.25 246 THR A N 1
ATOM 1915 C CA . THR A 1 246 ? 15.821 0.376 7.147 1.00 88.25 246 THR A CA 1
ATOM 1916 C C . THR A 1 246 ? 15.676 1.437 8.242 1.00 88.25 246 THR A C 1
ATOM 1918 O O . THR A 1 246 ? 16.524 1.517 9.132 1.00 88.25 246 THR A O 1
ATOM 1921 N N . ASN A 1 247 ? 14.575 2.197 8.241 1.00 83.94 247 ASN A N 1
ATOM 1922 C CA . ASN A 1 247 ? 14.251 3.184 9.272 1.00 83.94 247 ASN A CA 1
ATOM 1923 C C . ASN A 1 247 ? 13.493 2.586 10.472 1.00 83.94 247 ASN A C 1
ATOM 1925 O O . ASN A 1 247 ? 13.321 3.274 11.478 1.00 83.94 247 ASN A O 1
ATOM 1929 N N . LEU A 1 248 ? 13.027 1.333 10.380 1.00 79.56 248 LEU A N 1
ATOM 1930 C CA . LEU A 1 248 ? 12.358 0.621 11.477 1.00 79.56 248 LEU A CA 1
ATOM 1931 C C . LEU A 1 248 ? 13.314 -0.186 12.350 1.00 79.56 248 LEU A C 1
ATOM 1933 O O . LEU A 1 248 ? 12.956 -0.559 13.469 1.00 79.56 248 LEU A O 1
ATOM 1937 N N . LEU A 1 249 ? 14.522 -0.460 11.860 1.00 58.94 249 LEU A N 1
ATOM 1938 C CA . LEU A 1 249 ? 15.517 -1.170 12.640 1.00 58.94 249 LEU A CA 1
ATOM 1939 C C . LEU A 1 249 ? 15.895 -0.324 13.866 1.00 58.94 249 LEU A C 1
ATOM 1941 O O . LEU A 1 249 ? 16.430 0.779 13.712 1.00 58.94 249 LEU A O 1
ATOM 1945 N N . PRO A 1 250 ? 15.714 -0.830 15.101 1.00 47.91 250 PRO A N 1
ATOM 1946 C CA . PRO A 1 250 ? 16.533 -0.326 16.183 1.00 47.91 250 PRO A CA 1
ATOM 1947 C C . PRO A 1 250 ? 17.979 -0.605 15.770 1.00 47.91 250 PRO A C 1
ATOM 1949 O O . PRO A 1 250 ? 18.273 -1.693 15.270 1.00 47.91 250 PRO A O 1
ATOM 1952 N N . SER A 1 251 ? 18.872 0.369 15.953 1.00 37.50 251 SER A N 1
ATOM 1953 C CA . SER A 1 251 ? 20.324 0.175 15.864 1.00 37.50 251 SER A CA 1
ATOM 1954 C C . SER A 1 251 ? 20.700 -1.257 16.274 1.00 37.50 251 SER A C 1
ATOM 1956 O O . SER A 1 251 ? 20.419 -1.650 17.406 1.00 37.50 251 SER A O 1
ATOM 1958 N N . GLN A 1 252 ? 21.233 -2.034 15.330 1.00 33.59 252 GLN A N 1
ATOM 1959 C CA . GLN A 1 252 ? 21.511 -3.477 15.370 1.00 33.59 252 GLN A CA 1
ATOM 1960 C C . GLN A 1 252 ? 22.073 -4.021 16.707 1.00 33.59 252 GLN A C 1
ATOM 1962 O O . GLN A 1 252 ? 23.266 -4.290 16.812 1.00 33.59 252 GLN A O 1
ATOM 1967 N N . ALA A 1 253 ? 21.241 -4.234 17.732 1.00 32.59 253 ALA A N 1
ATOM 1968 C CA . ALA A 1 253 ? 21.737 -4.718 19.029 1.00 32.59 253 ALA A CA 1
ATOM 1969 C C . ALA A 1 253 ? 20.862 -5.759 19.746 1.00 32.59 253 ALA A C 1
ATOM 1971 O O . ALA A 1 253 ? 21.226 -6.169 20.840 1.00 32.59 253 ALA A O 1
ATOM 1972 N N . LEU A 1 254 ? 19.735 -6.221 19.186 1.00 34.81 254 LEU A N 1
ATOM 1973 C CA . LEU A 1 254 ? 18.809 -7.091 19.943 1.00 34.81 254 LEU A CA 1
ATOM 1974 C C . LEU A 1 254 ? 18.309 -8.356 19.225 1.00 34.81 254 LEU A C 1
ATOM 1976 O O . LEU A 1 254 ? 17.379 -8.993 19.704 1.00 34.81 254 LEU A O 1
ATOM 1980 N N . ARG A 1 255 ? 18.930 -8.783 18.118 1.00 37.75 255 ARG A N 1
ATOM 1981 C CA . ARG A 1 255 ? 18.654 -10.110 17.510 1.00 37.75 255 ARG A CA 1
ATOM 1982 C C . ARG A 1 255 ? 19.885 -11.014 17.394 1.00 37.75 255 ARG A C 1
ATOM 1984 O O . ARG A 1 255 ? 19.904 -11.939 16.593 1.00 37.75 255 ARG A O 1
ATOM 1991 N N . MET A 1 256 ? 20.900 -10.762 18.216 1.00 32.56 256 MET A N 1
ATOM 1992 C CA . MET A 1 256 ? 22.007 -11.690 18.455 1.00 32.56 256 MET A CA 1
ATOM 1993 C C . MET A 1 256 ? 22.055 -12.046 19.938 1.00 32.56 256 MET A C 1
ATOM 1995 O O . MET A 1 256 ? 23.000 -11.672 20.609 1.00 32.56 256 MET A O 1
ATOM 1999 N N . GLU A 1 257 ? 21.008 -12.685 20.455 1.00 34.78 257 GLU A N 1
ATOM 2000 C CA . GLU A 1 257 ? 21.036 -13.450 21.712 1.00 34.78 257 GLU A CA 1
ATOM 2001 C C . GLU A 1 257 ? 19.643 -14.050 21.945 1.00 34.78 257 GLU A C 1
ATOM 2003 O O . GLU A 1 257 ? 18.874 -13.488 22.714 1.00 34.78 257 GLU A O 1
ATOM 2008 N N . GLN A 1 258 ? 19.307 -15.141 21.239 1.00 34.56 258 GLN A N 1
ATOM 2009 C CA . GLN A 1 258 ? 18.516 -16.289 21.728 1.00 34.56 258 GLN A CA 1
ATOM 2010 C C . GLN A 1 258 ? 18.842 -17.520 20.881 1.00 34.56 258 GLN A C 1
ATOM 2012 O O . GLN A 1 258 ? 18.829 -17.390 19.636 1.00 34.56 258 GLN A O 1
#

pLDDT: mean 79.16, std 26.38, range [25.5, 98.81]